Protein AF-A0A2V8C8T8-F1 (afdb_monomer)

Foldseek 3Di:
DDDDDDDDDDDDDDDDDPPPPPPPPPDPDPPDDPPDQAPDNPDDDDPPPPHPDDDDPCAQPFQCVDPPQVQKGFAAWAEWDDPDQAWIKTFGQFIFTPDDQDDWDADPPDPPRIPPDPVDPNDDRCLQGPLNDAFFPGQLVVSNVVNVVVVDDAVHSGDQAQRIFTGHNNNDGPDGLRVCSVLARAQRYWDFAPLDPQRWIWTQRQNQQWIWTAGPVRPDTPDIQAHGRDADQDQRGANRWHAKYAANQQKIWTQSDRYNQKIWIAHNVNGTDDIDGDADDPDPDDDDDDPHSDPSHVVRVVVRVVRNVVVVPPPDDDDDDDDDDDDDDDDD

Structure (mmCIF, N/CA/C/O backbone):
data_AF-A0A2V8C8T8-F1
#
_entry.id   AF-A0A2V8C8T8-F1
#
loop_
_atom_site.group_PDB
_atom_site.id
_atom_site.type_symbol
_atom_site.label_atom_id
_atom_site.label_alt_id
_atom_site.label_comp_id
_atom_site.label_asym_id
_atom_site.label_entity_id
_atom_site.label_seq_id
_atom_site.pdbx_PDB_ins_code
_atom_site.Cartn_x
_atom_site.Cartn_y
_atom_site.Cartn_z
_atom_site.occupancy
_atom_site.B_iso_or_equiv
_atom_site.auth_seq_id
_atom_site.auth_comp_id
_atom_site.auth_asym_id
_atom_site.auth_atom_id
_atom_s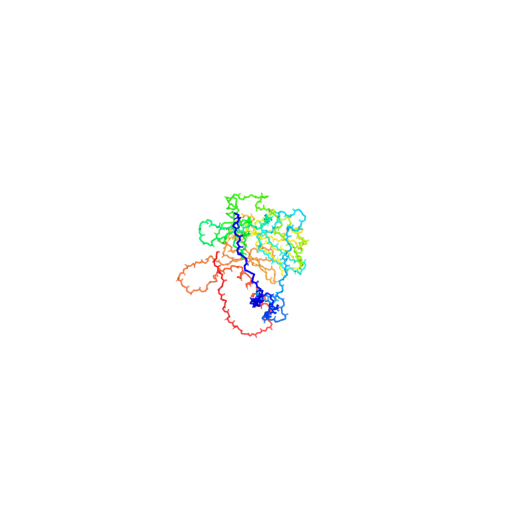ite.pdbx_PDB_model_num
ATOM 1 N N . MET A 1 1 ? -68.732 31.657 72.083 1.00 35.75 1 MET A N 1
ATOM 2 C CA . MET A 1 1 ? -68.950 30.445 71.262 1.00 35.75 1 MET A CA 1
ATOM 3 C C . MET A 1 1 ? -68.437 30.702 69.853 1.00 35.75 1 MET A C 1
ATOM 5 O O . MET A 1 1 ? -68.434 31.846 69.423 1.00 35.75 1 MET A O 1
ATOM 9 N N . ASN A 1 2 ? -67.891 29.653 69.241 1.00 33.72 2 ASN A N 1
ATOM 10 C CA . ASN A 1 2 ? -66.913 29.660 68.153 1.00 33.72 2 ASN A CA 1
ATOM 11 C C . ASN A 1 2 ? -67.336 30.334 66.839 1.00 33.72 2 ASN A C 1
ATOM 13 O O . ASN A 1 2 ? -68.502 30.353 66.463 1.00 33.72 2 ASN A O 1
ATOM 17 N N . ARG A 1 3 ? -66.301 30.836 66.156 1.00 38.34 3 ARG A N 1
ATOM 18 C CA . ARG A 1 3 ? -66.276 31.435 64.818 1.00 38.34 3 ARG A CA 1
ATOM 19 C C . ARG A 1 3 ? -66.442 30.400 63.696 1.00 38.34 3 ARG A C 1
ATOM 21 O O . ARG A 1 3 ? -66.062 29.248 63.876 1.00 38.34 3 ARG A O 1
ATOM 28 N N . ALA A 1 4 ? -66.747 30.963 62.519 1.00 33.69 4 ALA A N 1
ATOM 29 C CA . ALA A 1 4 ? -66.271 30.563 61.186 1.00 33.69 4 ALA A CA 1
ATOM 30 C C . ALA A 1 4 ? -66.951 29.335 60.558 1.00 33.69 4 ALA A C 1
ATOM 32 O O . ALA A 1 4 ? -67.290 28.385 61.242 1.00 33.69 4 ALA A O 1
ATOM 33 N N . SER A 1 5 ? -67.148 29.239 59.246 1.00 33.84 5 SER A N 1
ATOM 34 C CA . SER A 1 5 ? -66.997 30.162 58.117 1.00 33.84 5 SER A CA 1
ATOM 35 C C . SER A 1 5 ? -67.736 29.534 56.928 1.00 33.84 5 SER A C 1
ATOM 37 O O . SER A 1 5 ? -68.000 28.335 56.902 1.00 33.84 5 SER A O 1
ATOM 39 N N . VAL A 1 6 ? -68.061 30.382 55.960 1.00 32.69 6 VAL A N 1
ATOM 40 C CA . VAL A 1 6 ? -68.791 30.120 54.714 1.00 32.69 6 VAL A CA 1
ATOM 41 C C . VAL A 1 6 ? -68.131 29.044 53.836 1.00 32.69 6 VAL A C 1
ATOM 43 O O . VAL A 1 6 ? -66.925 29.087 53.605 1.00 32.69 6 VAL A O 1
ATOM 46 N N . VAL A 1 7 ? -68.952 28.154 53.265 1.00 31.28 7 VAL A N 1
ATOM 47 C CA . VAL A 1 7 ? -68.637 27.332 52.083 1.00 31.28 7 VAL A CA 1
ATOM 48 C C . VAL A 1 7 ? -69.771 27.527 51.074 1.00 31.28 7 VAL A C 1
ATOM 50 O O . VAL A 1 7 ? -70.916 27.188 51.364 1.00 31.28 7 VAL A O 1
ATOM 53 N N . ILE A 1 8 ? -69.470 28.089 49.901 1.00 33.50 8 ILE A N 1
ATOM 54 C CA . ILE A 1 8 ? -70.389 28.134 48.754 1.00 33.50 8 ILE A CA 1
ATOM 55 C C . ILE A 1 8 ? -69.956 27.034 47.784 1.00 33.50 8 ILE A C 1
ATOM 57 O O . ILE A 1 8 ? -68.819 27.020 47.316 1.00 33.50 8 ILE A O 1
ATOM 61 N N . ALA A 1 9 ? -70.868 26.101 47.520 1.00 30.47 9 ALA A N 1
ATOM 62 C CA . ALA A 1 9 ? -70.699 25.011 46.571 1.00 30.47 9 ALA A CA 1
ATOM 63 C C . ALA A 1 9 ? -70.827 25.523 45.126 1.00 30.47 9 ALA A C 1
ATOM 65 O O . ALA A 1 9 ? -71.799 26.198 44.791 1.00 30.47 9 ALA A O 1
ATOM 66 N N . ALA A 1 10 ? -69.871 25.168 44.266 1.00 32.19 10 ALA A N 1
ATOM 67 C CA . ALA A 1 10 ? -69.948 25.389 42.826 1.00 32.19 10 ALA A CA 1
ATOM 68 C C . ALA A 1 10 ? -70.219 24.054 42.116 1.00 32.19 10 ALA A C 1
ATOM 70 O O . ALA A 1 10 ? -69.438 23.109 42.223 1.00 32.19 10 ALA A O 1
ATOM 71 N N . ALA A 1 11 ? -71.351 23.991 41.414 1.00 33.75 11 ALA A N 1
ATOM 72 C CA . ALA A 1 11 ? -71.738 22.899 40.530 1.00 33.75 11 ALA A CA 1
ATOM 73 C C . ALA A 1 11 ? -70.982 22.989 39.193 1.00 33.75 11 ALA A C 1
ATOM 75 O O . ALA A 1 11 ? -70.710 24.078 38.689 1.00 33.75 11 ALA A O 1
ATOM 76 N N . GLY A 1 12 ? -70.634 21.828 38.638 1.00 30.61 12 GLY A N 1
ATOM 77 C CA . GLY A 1 12 ? -69.826 21.702 37.431 1.00 30.61 12 GLY A CA 1
ATOM 78 C C . GLY A 1 12 ? -70.544 22.084 36.136 1.00 30.61 12 GLY A C 1
ATOM 79 O O . GLY A 1 12 ? -71.738 21.851 35.965 1.00 30.61 12 GLY A O 1
ATOM 80 N N . ALA A 1 13 ? -69.756 22.589 35.189 1.00 32.19 13 ALA A N 1
ATOM 81 C CA . ALA A 1 13 ? -70.058 22.579 33.766 1.00 32.19 13 ALA A CA 1
ATOM 82 C C . ALA A 1 13 ? -68.768 22.236 33.006 1.00 32.19 13 ALA A C 1
ATOM 84 O O . ALA A 1 13 ? -67.741 22.901 33.144 1.00 32.19 13 ALA A O 1
ATOM 85 N N . SER A 1 14 ? -68.826 21.145 32.251 1.00 31.34 14 SER A N 1
ATOM 86 C CA . SER A 1 14 ? -67.749 20.597 31.433 1.00 31.34 14 SER A CA 1
ATOM 87 C C . SER A 1 14 ? -67.343 21.575 30.328 1.00 31.34 14 SER A C 1
ATOM 89 O O . SER A 1 14 ? -68.166 21.930 29.487 1.00 31.34 14 SER A O 1
ATOM 91 N N . VAL A 1 15 ? -66.067 21.966 30.286 1.00 35.12 15 VAL A N 1
ATOM 92 C CA . VAL A 1 15 ? -65.482 22.716 29.165 1.00 35.12 15 VAL A CA 1
ATOM 93 C C . VAL A 1 15 ? -64.599 21.776 28.348 1.00 35.12 15 VAL A C 1
ATOM 95 O O . VAL A 1 15 ? -63.587 21.265 28.824 1.00 35.12 15 VAL A O 1
ATOM 98 N N . LEU A 1 16 ? -65.009 21.555 27.099 1.00 32.56 16 LEU A N 1
ATOM 99 C CA . LEU A 1 16 ? -64.212 20.951 26.036 1.00 32.56 16 LEU A CA 1
ATOM 100 C C . LEU A 1 16 ? -63.055 21.896 25.681 1.00 32.56 16 LEU A C 1
ATOM 102 O O . LEU A 1 16 ? -63.277 22.940 25.072 1.00 32.56 16 LEU A O 1
ATOM 106 N N . ILE A 1 17 ? -61.820 21.519 26.017 1.00 38.00 17 ILE A N 1
ATOM 107 C CA . ILE A 1 17 ? -60.620 22.142 25.446 1.00 38.00 17 ILE A CA 1
ATOM 108 C C . ILE A 1 17 ? -60.126 21.229 24.328 1.00 38.00 17 ILE A C 1
ATOM 110 O O . ILE A 1 17 ? -59.596 20.143 24.567 1.00 38.00 17 ILE A O 1
ATOM 114 N N . ALA A 1 18 ? -60.334 21.673 23.089 1.00 32.81 18 ALA A N 1
ATOM 115 C CA . ALA A 1 18 ? -59.760 21.070 21.900 1.00 32.81 18 ALA A CA 1
ATOM 116 C C . ALA A 1 18 ? -58.228 21.156 21.981 1.00 32.81 18 ALA A C 1
ATOM 118 O O . ALA A 1 18 ? -57.636 22.217 21.794 1.00 32.81 18 ALA A O 1
ATOM 119 N N . GLY A 1 19 ? -57.578 20.032 22.279 1.00 31.88 19 GLY A N 1
ATOM 120 C CA . GLY A 1 19 ? -56.135 19.909 22.148 1.00 31.88 19 GLY A CA 1
ATOM 121 C C . GLY A 1 19 ? -55.755 19.966 20.673 1.00 31.88 19 GLY A C 1
ATOM 122 O O . GLY A 1 19 ? -55.993 19.014 19.930 1.00 31.88 19 GLY A O 1
ATOM 123 N N . SER A 1 20 ? -55.139 21.066 20.248 1.00 33.97 20 SER A N 1
ATOM 124 C CA . SER A 1 20 ? -54.396 21.141 18.995 1.00 33.97 20 SER A CA 1
ATOM 125 C C . SER A 1 20 ? -53.211 20.177 19.074 1.00 33.97 20 SER A C 1
ATOM 127 O O . SER A 1 20 ? -52.124 20.525 19.535 1.00 33.97 20 SER A O 1
ATOM 129 N N . ARG A 1 21 ? -53.430 18.929 18.652 1.00 33.38 21 ARG A N 1
ATOM 130 C CA . ARG A 1 21 ? -52.350 17.998 18.336 1.00 33.38 21 ARG A CA 1
ATOM 131 C C . ARG A 1 21 ? -51.665 18.531 17.086 1.00 33.38 21 ARG A C 1
ATOM 133 O O . ARG A 1 21 ? -52.173 18.345 15.985 1.00 33.38 21 ARG A O 1
ATOM 140 N N . TRP A 1 22 ? -50.522 19.191 17.246 1.00 31.66 22 TRP A N 1
ATOM 141 C CA . TRP A 1 22 ? -49.556 19.243 16.157 1.00 31.66 22 TRP A CA 1
ATOM 142 C C . TRP A 1 22 ? -49.177 17.796 15.834 1.00 31.66 22 TRP A C 1
ATOM 144 O O . TRP A 1 22 ? -48.669 17.104 16.720 1.00 31.66 22 TRP A O 1
ATOM 154 N N . PRO A 1 23 ? -49.442 17.298 14.616 1.00 37.12 23 PRO A N 1
ATOM 155 C CA . PRO A 1 23 ? -48.879 16.033 14.210 1.00 37.12 23 PRO A CA 1
ATOM 156 C C . PRO A 1 23 ? -47.366 16.227 14.176 1.00 37.12 23 PRO A C 1
ATOM 158 O O . PRO A 1 23 ? -46.835 17.009 13.384 1.00 37.12 23 PRO A O 1
ATOM 161 N N . SER A 1 24 ? -46.672 15.515 15.056 1.00 40.09 24 SER A N 1
ATOM 162 C CA . SER A 1 24 ? -45.290 15.129 14.838 1.00 40.09 24 SER A CA 1
ATOM 163 C C . SER A 1 24 ? -45.202 14.578 13.417 1.00 40.09 24 SER A C 1
ATOM 165 O O . SER A 1 24 ? -45.811 13.560 13.089 1.00 40.09 24 SER A O 1
ATOM 167 N N . ALA A 1 25 ? -44.481 15.282 12.546 1.00 39.59 25 ALA A N 1
ATOM 168 C CA . ALA A 1 25 ? -44.192 14.839 11.191 1.00 39.59 25 ALA A CA 1
ATOM 169 C C . ALA A 1 25 ? -43.166 13.694 11.238 1.00 39.59 25 ALA A C 1
ATOM 171 O O . ALA A 1 25 ? -42.047 13.817 10.755 1.00 39.59 25 ALA A O 1
ATOM 172 N N . GLN A 1 26 ? -43.555 12.578 11.847 1.00 45.12 26 GLN A N 1
ATOM 173 C CA . GLN A 1 26 ? -42.825 11.322 11.854 1.00 45.12 26 GLN A CA 1
ATOM 174 C C . GLN A 1 26 ? -43.724 10.230 11.283 1.00 45.12 26 GLN A C 1
ATOM 176 O O . GLN A 1 26 ? -44.086 9.276 11.952 1.00 45.12 26 GLN A O 1
ATOM 181 N N . GLN A 1 27 ? -44.113 10.434 10.026 1.00 41.62 27 GLN A N 1
ATOM 182 C CA . GLN A 1 27 ? -44.465 9.389 9.065 1.00 41.62 27 GLN A CA 1
ATOM 183 C C . GLN A 1 27 ? -44.652 10.054 7.695 1.00 41.62 27 GLN A C 1
ATOM 185 O O . GLN A 1 27 ? -45.749 10.163 7.159 1.00 41.62 27 GLN A O 1
ATOM 190 N N . ARG A 1 28 ? -43.557 10.548 7.106 1.00 34.56 28 ARG A N 1
ATOM 191 C CA . ARG A 1 28 ? -43.479 10.532 5.643 1.00 34.56 28 ARG A CA 1
ATOM 192 C C . ARG A 1 28 ? -42.903 9.174 5.300 1.00 34.56 28 ARG A C 1
ATOM 194 O O . ARG A 1 28 ? -41.792 8.863 5.724 1.00 34.56 28 ARG A O 1
ATO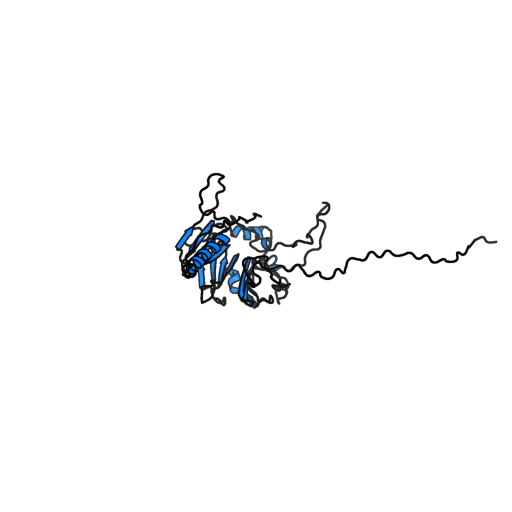M 201 N N . GLY A 1 29 ? -43.703 8.357 4.617 1.00 34.19 29 GLY A N 1
ATOM 202 C CA . GLY A 1 29 ? -43.230 7.115 4.025 1.00 34.19 29 GLY A CA 1
ATOM 203 C C . GLY A 1 29 ? -41.939 7.375 3.259 1.00 34.19 29 GLY A C 1
ATOM 204 O O . GLY A 1 29 ? -41.736 8.479 2.749 1.00 34.19 29 GLY A O 1
ATOM 205 N N . ALA A 1 30 ? -41.064 6.373 3.239 1.00 41.28 30 ALA A N 1
ATOM 206 C CA . ALA A 1 30 ? -39.858 6.378 2.434 1.00 41.28 30 ALA A CA 1
ATOM 207 C C . ALA A 1 30 ? -40.229 6.758 0.994 1.00 41.28 30 ALA A C 1
ATOM 209 O O . ALA A 1 30 ? -40.715 5.933 0.223 1.00 41.28 30 ALA A O 1
ATOM 210 N N . ALA A 1 31 ? -40.056 8.033 0.647 1.00 38.59 31 ALA A N 1
ATOM 211 C CA . ALA A 1 31 ? -40.028 8.441 -0.736 1.00 38.59 31 ALA A CA 1
ATOM 212 C C . ALA A 1 31 ? -38.809 7.729 -1.312 1.00 38.59 31 ALA A C 1
ATOM 214 O O . ALA A 1 31 ? -37.697 7.912 -0.807 1.00 38.59 31 ALA A O 1
ATOM 215 N N . ALA A 1 32 ? -39.050 6.852 -2.286 1.00 42.34 32 ALA A N 1
ATOM 216 C CA . ALA A 1 32 ? -37.997 6.165 -3.008 1.00 42.34 32 ALA A CA 1
ATOM 217 C C . ALA A 1 32 ? -36.926 7.192 -3.388 1.00 42.34 32 ALA A C 1
ATOM 219 O O . ALA A 1 32 ? -37.239 8.255 -3.935 1.00 42.34 32 ALA A O 1
ATOM 220 N N . ALA A 1 33 ? -35.676 6.900 -3.025 1.00 41.81 33 ALA A N 1
ATOM 221 C CA . ALA A 1 33 ? -34.550 7.723 -3.425 1.00 41.81 33 ALA A CA 1
ATOM 222 C C . ALA A 1 33 ? -34.612 7.928 -4.950 1.00 41.81 33 ALA A C 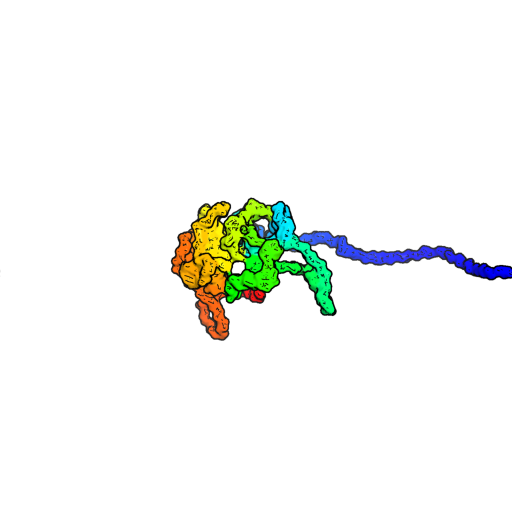1
ATOM 224 O O . ALA A 1 33 ? -34.956 6.980 -5.663 1.00 41.81 33 ALA A O 1
ATOM 225 N N . PRO A 1 34 ? -34.317 9.135 -5.467 1.00 41.94 34 PRO A N 1
ATOM 226 C CA . PRO A 1 34 ? -34.306 9.352 -6.904 1.00 41.94 34 PRO A CA 1
ATOM 227 C C . PRO A 1 34 ? -33.356 8.338 -7.539 1.00 41.94 34 PRO A C 1
ATOM 229 O O . PRO A 1 34 ? -32.197 8.224 -7.133 1.00 41.94 34 PRO A O 1
ATOM 232 N N . THR A 1 35 ? -33.876 7.576 -8.497 1.00 46.22 35 THR A N 1
ATOM 233 C CA . THR A 1 35 ? -33.138 6.559 -9.239 1.00 46.22 35 THR A CA 1
ATOM 234 C C . THR A 1 35 ? -31.956 7.245 -9.920 1.00 46.22 35 THR A C 1
ATOM 236 O O . THR A 1 35 ? -32.134 8.017 -10.861 1.00 46.22 35 THR A O 1
ATOM 239 N N . ARG A 1 36 ? -30.742 7.034 -9.404 1.00 49.88 36 ARG A N 1
ATOM 240 C CA . ARG A 1 36 ? -29.522 7.529 -10.046 1.00 49.88 36 ARG A CA 1
ATOM 241 C C . ARG A 1 36 ? -29.255 6.618 -11.233 1.00 49.88 36 ARG A C 1
ATOM 243 O O . ARG A 1 36 ? -28.991 5.435 -11.054 1.00 49.88 36 ARG A O 1
ATOM 250 N N . VAL A 1 37 ? -29.406 7.146 -12.440 1.00 46.22 37 VAL A N 1
ATOM 251 C CA . VAL A 1 37 ? -29.153 6.398 -13.672 1.00 46.22 37 VAL A CA 1
ATOM 252 C C . VAL A 1 37 ? -27.666 6.531 -13.983 1.00 46.22 37 VAL A C 1
ATOM 254 O O . VAL A 1 37 ? -27.169 7.648 -14.118 1.00 46.22 37 VAL A O 1
ATOM 257 N N . ALA A 1 38 ? -26.954 5.407 -14.054 1.00 49.25 38 ALA A N 1
ATOM 258 C CA . ALA A 1 38 ? -25.578 5.383 -14.541 1.00 49.25 38 ALA A CA 1
ATOM 259 C C . ALA A 1 38 ? -25.525 5.950 -15.970 1.00 49.25 38 ALA A C 1
ATOM 261 O O . ALA A 1 38 ? -26.442 5.713 -16.759 1.00 49.25 38 ALA A O 1
ATOM 262 N N . ALA A 1 39 ? -24.446 6.655 -16.328 1.00 50.88 39 ALA A N 1
ATOM 263 C CA . ALA A 1 39 ? -24.260 7.186 -17.685 1.00 50.88 39 ALA A CA 1
ATOM 264 C C . ALA A 1 39 ? -24.331 6.091 -18.776 1.00 50.88 39 ALA A C 1
ATOM 266 O O . ALA A 1 39 ? -24.623 6.387 -19.933 1.00 50.88 39 ALA A O 1
ATOM 267 N N . VAL A 1 40 ? -24.126 4.826 -18.389 1.00 49.41 40 VAL A N 1
ATOM 268 C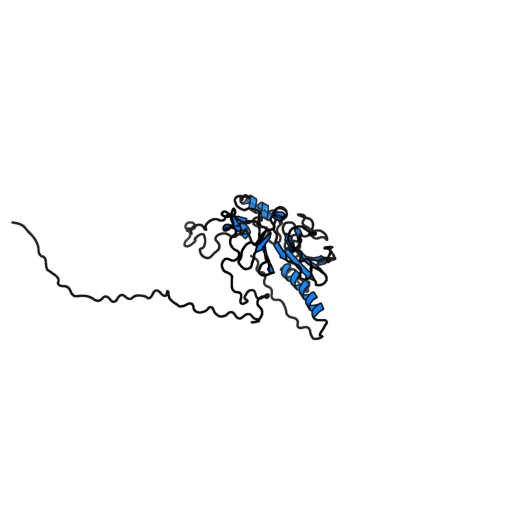 CA . VAL A 1 40 ? -24.369 3.631 -19.201 1.00 49.41 40 VAL A CA 1
ATOM 269 C C . VAL A 1 40 ? -25.158 2.618 -18.349 1.00 49.41 40 VAL A C 1
ATOM 271 O O . VAL A 1 40 ? -24.577 1.986 -17.470 1.00 49.41 40 VAL A O 1
ATOM 274 N N . PRO A 1 41 ? -26.478 2.444 -18.567 1.00 47.75 41 PRO A N 1
ATOM 275 C CA . PRO A 1 41 ? -27.357 1.639 -17.702 1.00 47.75 41 PRO A CA 1
ATOM 276 C C . PRO A 1 41 ? -27.004 0.148 -17.566 1.00 47.75 41 PRO A C 1
ATOM 278 O O . PRO A 1 41 ? -27.536 -0.523 -16.685 1.00 47.75 41 PRO A O 1
ATOM 281 N N . SER A 1 42 ? -26.146 -0.383 -18.438 1.00 51.50 42 SER A N 1
ATOM 282 C CA . SER A 1 42 ? -25.749 -1.795 -18.467 1.00 51.50 42 SER A CA 1
ATOM 283 C C . SER A 1 42 ? -24.365 -2.077 -17.875 1.00 51.50 42 SER A C 1
ATOM 285 O O . SER A 1 42 ? -24.015 -3.246 -17.730 1.00 51.50 42 SER A O 1
ATOM 287 N N . GLU A 1 43 ? -23.576 -1.055 -17.528 1.00 44.06 43 GLU A N 1
ATOM 288 C CA . GLU A 1 43 ? -22.259 -1.252 -16.912 1.00 44.06 43 GLU A CA 1
ATOM 289 C C . GLU A 1 43 ? -22.332 -1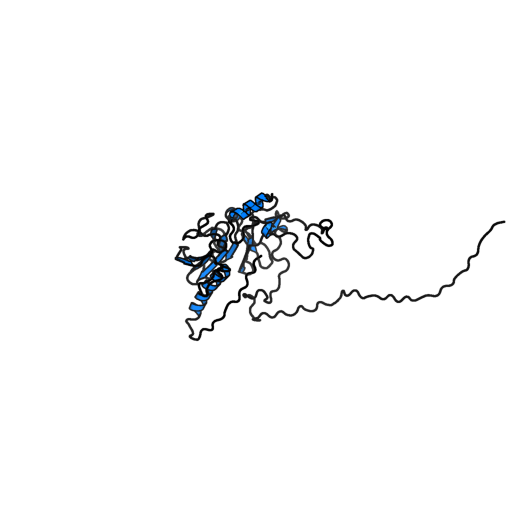.039 -15.396 1.00 44.06 43 GLU A C 1
ATOM 291 O O . GLU A 1 43 ? -22.571 0.062 -14.902 1.00 44.06 43 GLU A O 1
ATOM 296 N N . LYS A 1 44 ? -22.110 -2.119 -14.637 1.00 43.88 44 LYS A N 1
ATOM 297 C CA . LYS A 1 44 ? -21.712 -2.031 -13.228 1.00 43.88 44 LYS A CA 1
ATOM 298 C C . LYS A 1 44 ? -20.191 -1.913 -13.196 1.00 43.88 44 LYS A C 1
ATOM 300 O O . LYS A 1 44 ? -19.512 -2.852 -13.600 1.00 43.88 44 LYS A O 1
ATOM 305 N N . GLY A 1 45 ? -19.663 -0.801 -12.691 1.00 47.41 45 GLY A N 1
ATOM 306 C CA . GLY A 1 45 ? -18.222 -0.533 -12.715 1.00 47.41 45 GLY A CA 1
ATOM 307 C C . GLY A 1 45 ? -17.826 0.433 -13.833 1.00 47.41 45 GLY A C 1
ATOM 308 O O . GLY A 1 45 ? -18.283 0.309 -14.961 1.00 47.41 45 GLY A O 1
ATOM 309 N N . GLY A 1 46 ? -16.974 1.407 -13.506 1.00 50.59 46 GLY A N 1
ATOM 310 C CA . GLY A 1 46 ? -16.464 2.447 -14.406 1.00 50.59 46 GLY A CA 1
ATOM 311 C C . GLY A 1 46 ? -15.710 3.533 -13.623 1.00 50.59 46 GLY A C 1
ATOM 312 O O . GLY A 1 46 ? -15.618 3.468 -12.402 1.00 50.59 46 GLY A O 1
ATOM 313 N N . GLN A 1 47 ? -15.175 4.557 -14.300 1.00 44.38 47 GLN A N 1
ATOM 314 C CA . GLN A 1 47 ? -14.589 5.749 -13.642 1.00 44.38 47 GLN A CA 1
ATOM 315 C C . GLN A 1 47 ? -15.663 6.710 -13.086 1.00 44.38 47 GLN A C 1
ATOM 317 O O . GLN A 1 47 ? -15.334 7.771 -12.559 1.00 44.38 47 GLN A O 1
ATOM 322 N N . ASP A 1 48 ? -16.946 6.365 -13.230 1.00 53.84 48 ASP A N 1
ATOM 323 C CA . ASP A 1 48 ? -18.052 7.118 -12.653 1.00 53.84 48 ASP A CA 1
ATOM 324 C C . ASP A 1 48 ? -18.127 6.844 -11.147 1.00 53.84 48 ASP A C 1
ATOM 326 O O . ASP A 1 48 ? -18.755 5.886 -10.694 1.00 53.84 48 ASP A O 1
ATOM 330 N N . ILE A 1 49 ? -17.458 7.701 -10.373 1.00 53.44 49 ILE A N 1
ATOM 331 C CA . ILE A 1 49 ? -17.446 7.691 -8.900 1.00 53.44 49 ILE A CA 1
ATOM 332 C C . ILE A 1 49 ? -18.875 7.846 -8.327 1.00 53.44 49 ILE A C 1
ATOM 334 O O . ILE A 1 49 ? -19.109 7.520 -7.165 1.00 53.44 49 ILE A O 1
ATOM 338 N N . TYR A 1 50 ? -19.846 8.298 -9.135 1.00 46.75 50 TYR A N 1
ATOM 339 C CA . TYR A 1 50 ? -21.249 8.495 -8.758 1.00 46.75 50 TYR A CA 1
ATOM 340 C C . TYR A 1 50 ? -22.225 7.536 -9.456 1.00 46.75 50 TYR A C 1
ATOM 342 O O . TYR A 1 50 ? -23.439 7.759 -9.385 1.00 46.75 50 TYR A O 1
ATOM 350 N N . GLY A 1 51 ? -21.717 6.483 -10.107 1.00 58.06 51 GLY A N 1
ATOM 351 C CA . GLY A 1 51 ? -22.540 5.457 -10.743 1.00 58.06 51 GLY A CA 1
ATOM 352 C C . GLY A 1 51 ? -23.507 4.784 -9.759 1.00 58.06 51 GLY A C 1
ATOM 353 O O . GLY A 1 51 ? -23.388 4.917 -8.539 1.00 58.06 51 GLY A O 1
ATOM 354 N N . ALA A 1 52 ? -24.493 4.055 -10.286 1.00 56.50 52 ALA A N 1
ATOM 355 C CA . ALA A 1 52 ? -25.471 3.332 -9.475 1.00 56.50 52 ALA A CA 1
ATOM 356 C C . ALA A 1 52 ? -24.814 2.126 -8.776 1.00 56.50 52 ALA A C 1
ATOM 358 O O . ALA A 1 52 ? -24.869 1.001 -9.269 1.00 56.50 52 ALA A O 1
ATOM 359 N N . TYR A 1 53 ? -24.163 2.371 -7.642 1.00 61.94 53 TYR A N 1
ATOM 360 C CA . TYR A 1 53 ? -23.655 1.329 -6.758 1.00 61.94 53 TYR A CA 1
ATOM 361 C C . TYR A 1 53 ? -24.505 1.266 -5.495 1.00 61.94 53 TYR A C 1
ATOM 363 O O . TYR A 1 53 ? -24.809 2.292 -4.883 1.00 61.94 53 TYR A O 1
ATOM 371 N N . ASP A 1 54 ? -24.838 0.048 -5.081 1.00 69.94 54 ASP A N 1
ATOM 372 C CA . ASP A 1 54 ? -25.415 -0.201 -3.769 1.00 69.94 54 ASP A CA 1
ATOM 373 C C . ASP A 1 54 ? -24.277 -0.262 -2.749 1.00 69.94 54 ASP A C 1
ATOM 375 O O . ASP A 1 54 ? -23.412 -1.139 -2.808 1.00 69.94 54 ASP A O 1
ATOM 379 N N . SER A 1 55 ? -24.248 0.686 -1.812 1.00 74.31 55 SER A N 1
ATOM 380 C CA . SER A 1 55 ? -23.302 0.630 -0.701 1.00 74.31 55 SER A CA 1
ATOM 381 C C . SER A 1 55 ? -23.635 -0.563 0.194 1.00 74.31 55 SER A C 1
ATOM 383 O O . SER A 1 55 ? -24.741 -0.636 0.736 1.00 74.31 55 SER A O 1
ATOM 385 N N . VAL A 1 56 ? -22.672 -1.457 0.411 1.00 78.19 56 VAL A N 1
ATOM 386 C CA . VAL A 1 56 ? -22.809 -2.528 1.403 1.00 78.19 56 VAL A CA 1
ATOM 387 C C . VAL A 1 56 ? -22.543 -1.930 2.782 1.00 78.19 56 VAL A C 1
ATOM 389 O O . VAL A 1 56 ? -21.405 -1.634 3.143 1.00 78.19 56 VAL A O 1
ATOM 392 N N . ALA A 1 57 ? -23.609 -1.687 3.543 1.00 83.62 57 ALA A N 1
ATOM 393 C CA . ALA A 1 57 ? -23.492 -1.139 4.889 1.00 83.62 57 ALA A CA 1
ATOM 394 C C . ALA A 1 57 ? -22.651 -2.068 5.782 1.00 83.62 57 ALA A C 1
ATOM 396 O O . ALA A 1 57 ? -22.871 -3.277 5.810 1.00 83.62 57 ALA A O 1
ATOM 397 N N . GLY A 1 58 ? -21.703 -1.494 6.528 1.00 85.50 58 GLY A N 1
ATOM 398 C CA . GLY A 1 58 ? -20.821 -2.259 7.414 1.00 85.50 58 GLY A CA 1
ATOM 399 C C . GLY A 1 58 ? -19.718 -3.044 6.698 1.00 85.50 58 GLY A C 1
ATOM 400 O O . GLY A 1 58 ? -19.149 -3.948 7.303 1.00 85.50 58 GLY A O 1
ATOM 401 N N . TRP A 1 59 ? -19.428 -2.724 5.432 1.00 90.69 59 TRP A N 1
ATOM 402 C CA . TRP A 1 59 ? -18.263 -3.239 4.716 1.00 90.69 59 TRP A CA 1
ATOM 403 C C . TRP A 1 59 ? -17.082 -2.249 4.796 1.00 90.69 59 TRP A C 1
ATOM 405 O O . TRP A 1 59 ? -17.288 -1.056 4.551 1.00 90.69 59 TRP A O 1
ATOM 415 N N . PRO A 1 60 ? -15.848 -2.717 5.066 1.00 93.38 60 PRO A N 1
ATOM 416 C CA . PRO A 1 60 ? -15.522 -4.048 5.584 1.00 93.38 60 PRO A CA 1
ATOM 417 C C . PRO A 1 60 ? -15.991 -4.204 7.041 1.00 93.38 60 PRO A C 1
ATOM 419 O O . PRO A 1 60 ? -16.211 -3.212 7.739 1.00 93.38 60 PRO A O 1
ATOM 422 N N . LYS A 1 61 ? -16.126 -5.449 7.516 1.00 93.19 61 LYS A N 1
ATOM 423 C CA . LYS A 1 61 ? -16.410 -5.699 8.936 1.00 93.19 61 LYS A CA 1
ATOM 424 C C . LYS A 1 61 ? -15.239 -5.200 9.779 1.00 93.19 61 LYS A C 1
ATOM 426 O O . LYS A 1 61 ? -14.084 -5.358 9.390 1.00 93.19 61 LYS A O 1
ATOM 431 N N . ASP A 1 62 ? -15.551 -4.611 10.930 1.00 90.00 62 ASP A N 1
ATOM 432 C CA . ASP A 1 62 ? -14.544 -4.034 11.823 1.00 90.00 62 ASP A CA 1
ATOM 433 C C . ASP A 1 62 ? -13.543 -5.100 12.298 1.00 90.00 62 ASP A C 1
ATOM 435 O O . ASP A 1 62 ? -13.942 -6.208 12.673 1.00 90.00 62 ASP A O 1
ATOM 439 N N . LEU A 1 63 ? -12.253 -4.749 12.330 1.00 91.12 63 LEU A N 1
ATOM 440 C CA . LEU A 1 63 ? -11.210 -5.588 12.929 1.00 91.12 63 LEU A CA 1
ATOM 441 C C . LEU A 1 63 ? -11.531 -5.906 14.388 1.00 91.12 63 LEU A C 1
ATOM 443 O O . LEU A 1 63 ? -11.263 -7.021 14.828 1.00 91.12 63 LEU A O 1
ATOM 447 N N . ALA A 1 64 ? -12.193 -4.984 15.093 1.00 92.62 64 ALA A N 1
ATOM 448 C CA . ALA A 1 64 ? -12.612 -5.167 16.477 1.00 92.62 64 ALA A CA 1
ATOM 449 C C . ALA A 1 64 ? -13.548 -6.365 16.702 1.00 92.62 64 ALA A C 1
ATOM 451 O O . ALA A 1 64 ? -13.682 -6.843 17.827 1.00 92.62 64 ALA A O 1
ATOM 452 N N . ALA A 1 65 ? -14.216 -6.857 15.654 1.00 89.62 65 ALA A N 1
ATOM 453 C CA . ALA A 1 65 ? -15.067 -8.040 15.743 1.00 89.62 65 ALA A CA 1
ATOM 454 C C . ALA A 1 65 ? -14.271 -9.361 15.756 1.00 89.62 65 ALA A C 1
ATOM 456 O O . ALA A 1 65 ? -14.872 -10.430 15.882 1.00 89.62 65 ALA A O 1
ATOM 457 N N . ARG A 1 66 ? -12.942 -9.315 15.589 1.00 86.06 66 ARG A N 1
ATOM 458 C CA . ARG A 1 66 ? -12.076 -10.498 15.555 1.00 86.06 66 ARG A CA 1
ATOM 459 C C . ARG A 1 66 ? -11.527 -10.831 16.948 1.00 86.06 66 ARG A C 1
ATOM 461 O O . ARG A 1 66 ? -11.174 -9.915 17.691 1.00 86.06 66 ARG A O 1
ATOM 468 N N . PRO A 1 67 ? -11.366 -12.128 17.270 1.00 89.25 67 PRO A N 1
ATOM 469 C CA . PRO A 1 67 ? -10.703 -12.545 18.501 1.00 89.25 67 PRO A CA 1
ATOM 470 C C . PRO A 1 67 ? -9.294 -11.953 18.615 1.00 89.25 67 PRO A C 1
ATOM 472 O O . PRO A 1 67 ? -8.499 -12.076 17.683 1.00 89.25 67 PRO A O 1
ATOM 475 N N . GLY A 1 68 ? -8.985 -11.325 19.750 1.00 88.19 68 GLY A N 1
ATOM 476 C CA . GLY A 1 68 ? -7.677 -10.715 20.018 1.00 88.19 68 GLY A CA 1
ATOM 477 C C . GLY A 1 68 ? -7.478 -9.320 19.413 1.00 88.19 68 GLY A C 1
ATOM 478 O O . GLY A 1 68 ? -6.394 -8.752 19.542 1.00 88.19 68 GLY A O 1
ATOM 479 N N . HIS A 1 69 ? -8.502 -8.759 18.766 1.00 91.38 69 HIS A N 1
ATOM 480 C CA . HIS A 1 69 ? -8.486 -7.418 18.173 1.00 91.38 69 HIS A CA 1
ATOM 481 C C . HIS A 1 69 ? -9.525 -6.483 18.792 1.00 91.38 69 HIS A C 1
ATOM 483 O O . HIS A 1 69 ? -9.713 -5.377 18.307 1.00 91.38 69 HIS A O 1
ATOM 489 N N . GLU A 1 70 ? -10.189 -6.870 19.878 1.00 94.50 70 GLU A N 1
ATOM 490 C CA . GLU A 1 70 ? -11.323 -6.138 20.451 1.00 94.50 70 GLU A CA 1
ATOM 491 C C . GLU A 1 70 ? -10.959 -4.683 20.814 1.00 94.50 70 GLU A C 1
ATOM 493 O O . GLU A 1 70 ? -11.785 -3.771 20.710 1.00 94.50 70 GLU A O 1
ATOM 498 N N . GLY A 1 71 ? -9.697 -4.462 21.203 1.00 95.31 71 GLY A N 1
ATOM 499 C CA . GLY A 1 71 ? -9.116 -3.154 21.518 1.00 95.31 71 GLY A CA 1
ATOM 500 C C . GLY A 1 71 ? -8.562 -2.373 20.322 1.00 95.31 71 GLY A C 1
ATOM 501 O O . GLY A 1 71 ? -8.019 -1.289 20.526 1.00 95.31 71 GLY A O 1
ATOM 502 N N . TRP A 1 72 ? -8.698 -2.879 19.095 1.00 95.94 72 TRP A N 1
ATOM 503 C CA . TRP A 1 72 ? -8.083 -2.334 17.885 1.00 95.94 72 TRP A CA 1
ATOM 504 C C . TRP A 1 72 ? -9.084 -2.220 16.731 1.00 95.94 72 TRP A C 1
ATOM 506 O O . TRP A 1 72 ? -10.041 -2.976 16.616 1.00 95.94 72 TRP A O 1
ATOM 516 N N . THR A 1 73 ? -8.879 -1.230 15.873 1.00 95.06 73 THR A N 1
ATOM 517 C CA . THR A 1 73 ? -9.660 -0.991 14.656 1.00 95.06 73 THR A CA 1
ATOM 518 C C . THR A 1 73 ? -8.730 -0.510 13.542 1.00 95.06 73 THR A C 1
ATOM 520 O O . THR A 1 73 ? -7.527 -0.340 13.750 1.00 95.06 73 THR A O 1
ATOM 523 N N . PHE A 1 74 ? -9.278 -0.281 12.353 1.00 95.06 74 PHE A N 1
ATOM 524 C CA . PHE A 1 74 ? -8.513 0.132 11.184 1.00 95.06 74 PHE A CA 1
ATOM 525 C C . PHE A 1 74 ? -7.712 1.417 11.419 1.00 95.06 74 PHE A C 1
ATOM 527 O O . PHE A 1 74 ? -8.195 2.394 12.009 1.00 95.06 74 PHE A O 1
ATOM 534 N N . GLY A 1 75 ? -6.487 1.416 10.902 1.00 95.56 75 GLY A N 1
ATOM 535 C CA . GLY A 1 75 ? -5.716 2.625 10.689 1.00 95.56 75 GLY A CA 1
ATOM 536 C C . GLY A 1 75 ? -6.148 3.366 9.431 1.00 95.56 75 GLY A C 1
ATOM 537 O O . GLY A 1 75 ? -7.238 3.188 8.885 1.00 95.56 75 GLY A O 1
ATOM 538 N N . ALA A 1 76 ? -5.279 4.248 8.956 1.00 94.88 76 ALA A N 1
ATOM 539 C CA . ALA A 1 76 ? -5.517 4.968 7.716 1.00 94.88 76 ALA A CA 1
ATOM 540 C C . ALA A 1 76 ? -5.460 4.021 6.513 1.00 94.88 76 ALA A C 1
ATOM 542 O O . ALA A 1 76 ? -4.387 3.512 6.182 1.00 94.88 76 ALA A O 1
ATOM 543 N N . GLY A 1 77 ? -6.591 3.855 5.828 1.00 94.62 77 GLY A N 1
ATOM 544 C CA . GLY A 1 77 ? -6.647 3.188 4.529 1.00 94.62 77 GLY A CA 1
ATOM 545 C C . GLY A 1 77 ? -5.781 3.909 3.491 1.00 94.62 77 GLY A C 1
ATOM 546 O O . GLY A 1 77 ? -5.629 5.131 3.537 1.00 94.62 77 GLY A O 1
ATOM 547 N N . GLN A 1 78 ? -5.176 3.150 2.582 1.00 94.50 78 GLN A N 1
ATOM 548 C CA . GLN A 1 78 ? -4.270 3.669 1.549 1.00 94.50 78 GLN A CA 1
ATOM 549 C C . GLN A 1 78 ? -4.745 3.310 0.143 1.00 94.50 78 GLN A C 1
ATOM 551 O O . GLN A 1 78 ? -4.786 4.164 -0.738 1.00 94.50 78 GLN A O 1
ATOM 556 N N . SER A 1 79 ? -5.143 2.056 -0.070 1.00 96.31 79 SER A N 1
ATOM 557 C CA . SER A 1 79 ? -5.511 1.561 -1.394 1.00 96.31 79 SER A CA 1
ATOM 558 C C . SER A 1 79 ? -6.480 0.394 -1.299 1.00 96.31 79 SER A C 1
ATOM 560 O O . SER A 1 79 ? -6.476 -0.336 -0.310 1.00 96.31 79 SER A O 1
ATOM 562 N N . VAL A 1 80 ? -7.291 0.221 -2.340 1.00 96.50 80 VAL A N 1
ATOM 563 C CA . VAL A 1 80 ? -8.187 -0.923 -2.506 1.00 96.50 80 VAL A CA 1
ATOM 564 C C . VAL A 1 80 ? -8.046 -1.439 -3.934 1.00 96.50 80 VAL A C 1
ATOM 566 O O . VAL A 1 80 ? -8.141 -0.657 -4.881 1.00 96.50 80 VAL A O 1
ATOM 569 N N . PHE A 1 81 ? -7.862 -2.748 -4.093 1.00 96.81 81 PHE A N 1
ATOM 570 C CA . PHE A 1 81 ? -7.842 -3.423 -5.388 1.00 96.81 81 PHE A CA 1
ATOM 571 C C . PHE A 1 81 ? -8.697 -4.688 -5.335 1.00 96.81 81 PHE A C 1
ATOM 573 O O . PHE A 1 81 ? -8.385 -5.642 -4.626 1.00 96.81 81 PHE A O 1
ATOM 580 N N . ALA A 1 82 ? -9.788 -4.699 -6.097 1.00 95.19 82 ALA A N 1
ATOM 581 C CA . ALA A 1 82 ? -10.666 -5.855 -6.208 1.00 95.19 82 ALA A CA 1
ATOM 582 C C . ALA A 1 82 ? -10.221 -6.738 -7.381 1.00 95.19 82 ALA A C 1
ATOM 584 O O . ALA A 1 82 ? -10.491 -6.410 -8.534 1.00 95.19 82 ALA A O 1
ATOM 585 N N . GLU A 1 83 ? -9.560 -7.862 -7.094 1.00 94.94 83 GLU A N 1
ATOM 586 C CA . GLU A 1 83 ? -9.272 -8.874 -8.120 1.00 94.94 83 GLU A CA 1
ATOM 587 C C . GLU A 1 83 ? -10.547 -9.651 -8.479 1.00 94.94 83 GLU A C 1
ATOM 589 O O . GLU A 1 83 ? -10.810 -9.963 -9.639 1.00 94.94 83 GLU A O 1
ATOM 594 N N . SER A 1 84 ? -11.354 -9.968 -7.467 1.00 94.75 84 SER A N 1
ATOM 595 C CA . SER A 1 84 ? -12.653 -10.620 -7.617 1.00 94.75 84 SER A CA 1
ATOM 596 C C . SER A 1 84 ? -13.570 -10.230 -6.452 1.00 94.75 84 SER A C 1
ATOM 598 O O . SER A 1 84 ? -13.083 -9.688 -5.456 1.00 94.75 84 SER A O 1
ATOM 600 N N . PRO A 1 85 ? -14.879 -10.541 -6.506 1.00 91.56 85 PRO A N 1
ATOM 601 C CA . PRO A 1 85 ? -15.782 -10.276 -5.387 1.00 91.56 85 PRO A CA 1
ATOM 602 C C . PRO A 1 85 ? -15.314 -10.885 -4.060 1.00 91.56 85 PRO A C 1
ATOM 604 O O . PRO A 1 85 ? -15.553 -10.299 -3.018 1.00 91.56 85 PRO A O 1
ATOM 607 N N . ASN A 1 86 ? -14.615 -12.024 -4.080 1.00 95.44 86 ASN A N 1
ATOM 608 C CA . ASN A 1 86 ? -14.156 -12.708 -2.865 1.00 95.44 86 ASN A CA 1
ATOM 609 C C . ASN A 1 86 ? -12.661 -12.507 -2.589 1.00 95.44 86 ASN A C 1
ATOM 611 O O . ASN A 1 86 ? -12.071 -13.247 -1.806 1.00 95.44 86 ASN A O 1
ATOM 615 N N . ARG A 1 87 ? -12.039 -11.541 -3.274 1.00 97.44 87 ARG A N 1
ATOM 616 C CA . ARG A 1 87 ? -10.619 -11.244 -3.135 1.00 97.44 87 ARG A CA 1
ATOM 617 C C . ARG A 1 87 ? -10.347 -9.773 -3.405 1.00 97.44 87 ARG A C 1
ATOM 619 O O . ARG A 1 87 ? -10.046 -9.365 -4.530 1.00 97.44 87 ARG A O 1
ATOM 626 N N . ILE A 1 88 ? -10.506 -8.985 -2.351 1.00 98.06 88 ILE A N 1
ATOM 627 C CA . ILE A 1 88 ? -10.391 -7.532 -2.371 1.00 98.06 88 ILE A CA 1
ATOM 628 C C . ILE A 1 88 ? -9.231 -7.139 -1.467 1.00 98.06 88 ILE A C 1
ATOM 630 O O . ILE A 1 88 ? -9.343 -7.193 -0.245 1.00 98.06 88 ILE A O 1
ATOM 634 N N . PHE A 1 89 ? -8.118 -6.747 -2.073 1.00 98.62 89 PHE A N 1
ATOM 635 C CA . PHE A 1 89 ? -6.960 -6.241 -1.356 1.00 98.62 89 PHE A CA 1
ATOM 636 C C . PHE A 1 89 ? -7.262 -4.854 -0.806 1.00 98.62 89 PHE A C 1
ATOM 638 O O . PHE A 1 89 ? -7.760 -3.990 -1.526 1.00 98.62 89 PHE A O 1
ATOM 645 N N . VAL A 1 90 ? -6.926 -4.635 0.458 1.00 98.38 90 VAL A N 1
ATOM 646 C CA . VAL A 1 90 ? -7.020 -3.352 1.143 1.00 98.38 90 VAL A CA 1
ATOM 647 C C . VAL A 1 90 ? -5.700 -3.111 1.857 1.00 98.38 90 VAL A C 1
ATOM 649 O O . VAL A 1 90 ? -5.257 -3.932 2.660 1.00 98.38 90 VAL A O 1
ATOM 652 N N . LEU A 1 91 ? -5.082 -1.973 1.564 1.00 98.38 91 LEU A N 1
ATOM 653 C CA . LEU A 1 91 ? -3.897 -1.501 2.265 1.00 98.38 91 LEU A CA 1
ATOM 654 C C . LEU A 1 91 ? -4.293 -0.524 3.365 1.00 98.38 91 LEU A C 1
ATOM 656 O O . LEU A 1 91 ? -5.120 0.367 3.141 1.00 98.38 91 LEU A O 1
ATOM 660 N N . GLN A 1 92 ? -3.652 -0.641 4.523 1.00 96.56 92 GLN A N 1
ATOM 661 C CA . GLN A 1 92 ? -3.765 0.335 5.604 1.00 96.56 92 GLN A CA 1
ATOM 662 C C . GLN A 1 92 ? -2.415 0.602 6.270 1.00 96.56 92 GLN A C 1
ATOM 664 O O . GLN A 1 92 ? -1.433 -0.104 6.050 1.00 96.56 92 GLN A O 1
ATOM 669 N N . ARG A 1 93 ? -2.387 1.626 7.124 1.00 96.00 93 ARG A N 1
ATOM 670 C CA . ARG A 1 93 ? -1.238 1.967 7.967 1.00 96.00 93 ARG A CA 1
ATOM 671 C C . ARG A 1 93 ? -1.494 1.553 9.405 1.00 96.00 93 ARG A C 1
ATOM 673 O O . ARG A 1 93 ? -1.959 2.366 10.214 1.00 96.00 93 ARG A O 1
ATOM 680 N N . GLY A 1 94 ? -1.187 0.287 9.668 1.00 95.31 94 GLY A N 1
ATOM 681 C CA . GLY A 1 94 ? -1.376 -0.349 10.961 1.00 95.31 94 GLY A CA 1
ATOM 682 C C . GLY A 1 94 ? -2.811 -0.258 11.473 1.00 95.31 94 GLY A C 1
ATOM 683 O O . GLY A 1 94 ? -3.744 0.107 10.760 1.00 95.31 94 GLY A O 1
ATOM 684 N N . GLU A 1 95 ? -2.959 -0.549 12.751 1.00 96.31 95 GLU A N 1
ATOM 685 C CA . GLU A 1 95 ? -4.203 -0.497 13.495 1.00 96.31 95 GLU A CA 1
ATOM 686 C C . GLU A 1 95 ? -4.158 0.632 14.521 1.00 96.31 95 GLU A C 1
ATOM 688 O O . GLU A 1 95 ? -3.096 1.022 15.016 1.00 96.31 95 GLU A O 1
ATOM 693 N N . LEU A 1 96 ? -5.332 1.143 14.870 1.00 96.88 96 LEU A N 1
ATOM 694 C CA . LEU A 1 96 ? -5.511 2.177 15.880 1.00 96.88 96 LEU A CA 1
ATOM 695 C C . LEU A 1 96 ? -6.365 1.653 17.034 1.00 96.88 96 LEU A C 1
ATOM 697 O O . LEU A 1 96 ? -7.194 0.772 16.817 1.00 96.88 96 LEU A O 1
ATOM 701 N N . PRO A 1 97 ? -6.257 2.227 18.241 1.00 96.31 97 PRO A N 1
ATOM 702 C CA . PRO A 1 97 ? -7.094 1.833 19.364 1.00 96.31 97 PRO A CA 1
ATOM 703 C C . PRO A 1 97 ? -8.580 1.948 19.033 1.00 96.31 97 PRO A C 1
ATOM 705 O O . PRO A 1 97 ? -9.041 2.973 18.510 1.00 96.31 97 PRO A O 1
ATOM 708 N N . ASN A 1 98 ? -9.337 0.908 19.359 1.00 94.88 98 ASN A N 1
ATOM 709 C CA . ASN A 1 98 ? -10.787 0.912 19.290 1.00 94.88 98 ASN A CA 1
ATOM 710 C C . ASN A 1 98 ? -11.346 1.561 20.557 1.00 94.88 98 ASN A C 1
ATOM 712 O O . ASN A 1 98 ? -11.567 0.908 21.577 1.00 94.88 98 ASN A O 1
ATOM 716 N N . ILE A 1 99 ? -11.535 2.877 20.507 1.00 92.12 99 ILE A N 1
ATOM 717 C CA . ILE A 1 99 ? -12.059 3.647 21.633 1.00 92.12 99 ILE A CA 1
ATOM 718 C C . ILE A 1 99 ? -13.425 4.233 21.304 1.00 92.12 99 ILE A C 1
ATOM 720 O O . ILE A 1 99 ? -13.700 4.676 20.186 1.00 92.12 99 ILE A O 1
ATOM 724 N N . LYS A 1 100 ? -14.294 4.259 22.315 1.00 89.75 100 LYS A N 1
ATOM 725 C CA . LYS A 1 100 ? -15.622 4.853 22.196 1.00 89.75 100 LYS A CA 1
ATOM 726 C C . LYS A 1 100 ? -15.493 6.347 21.905 1.00 89.75 100 LYS A C 1
ATOM 728 O O . LYS A 1 100 ? -14.727 7.047 22.567 1.00 89.75 100 LYS A O 1
ATOM 733 N N . ALA A 1 101 ? -16.304 6.836 20.967 1.00 89.25 101 ALA A N 1
ATOM 734 C CA . ALA A 1 101 ? -16.403 8.262 20.689 1.00 89.25 101 ALA A CA 1
ATOM 735 C C . ALA A 1 101 ? -16.671 9.047 21.994 1.00 89.25 101 ALA A C 1
ATOM 737 O O . ALA A 1 101 ? -17.594 8.689 22.739 1.00 89.25 101 ALA A O 1
ATOM 738 N N . PRO A 1 102 ? -15.882 10.095 22.297 1.00 90.12 102 PRO A N 1
ATOM 739 C CA . PRO A 1 102 ? -16.069 10.878 23.509 1.00 90.12 102 PRO A CA 1
ATOM 740 C C . PRO A 1 102 ? -17.393 11.647 23.466 1.00 90.12 102 PRO A C 1
ATOM 742 O O . PRO A 1 102 ? -17.876 12.034 22.401 1.00 90.12 102 PRO A O 1
ATOM 745 N N . ALA A 1 103 ? -17.971 11.903 24.641 1.00 90.62 103 ALA A N 1
ATOM 746 C CA . ALA A 1 103 ? -19.178 12.714 24.749 1.00 90.62 103 ALA A CA 1
ATOM 747 C C . ALA A 1 103 ? -18.914 14.157 24.289 1.00 90.62 103 ALA A C 1
ATOM 749 O O . ALA A 1 103 ? -17.888 14.753 24.628 1.00 90.62 103 ALA A O 1
ATOM 750 N N . THR A 1 104 ? -19.865 14.726 23.548 1.00 91.56 104 THR A N 1
ATOM 751 C CA . THR A 1 104 ? -19.805 16.119 23.105 1.00 91.56 104 THR A CA 1
ATOM 752 C C . THR A 1 104 ? -19.799 17.065 24.303 1.00 91.56 104 THR A C 1
ATOM 754 O O . THR A 1 104 ? -20.736 17.082 25.099 1.00 91.56 104 THR A O 1
ATOM 757 N N . LYS A 1 105 ? -18.750 17.883 24.412 1.00 91.06 105 LYS A N 1
ATOM 758 C CA . LYS A 1 105 ? -18.586 18.915 25.442 1.00 91.06 105 LYS A CA 1
ATOM 759 C C . LYS A 1 105 ? -18.380 20.286 24.812 1.00 91.06 105 LYS A C 1
ATOM 761 O O . LYS A 1 105 ? -17.805 20.392 23.730 1.00 91.06 105 LYS A O 1
ATOM 766 N N . LYS A 1 106 ? -18.831 21.339 25.496 1.00 91.25 106 LYS A N 1
ATOM 767 C CA . LYS A 1 106 ? -18.551 22.723 25.095 1.00 91.25 106 LYS A CA 1
ATOM 768 C C . LYS A 1 106 ? -17.053 23.005 25.261 1.00 91.25 106 LYS A C 1
ATOM 770 O O . LYS A 1 106 ? -16.469 22.618 26.274 1.00 91.25 106 LYS A O 1
ATOM 775 N N . LEU A 1 107 ? -16.430 23.632 24.266 1.00 90.06 107 LEU A N 1
ATOM 776 C CA . LEU A 1 107 ? -15.005 23.953 24.300 1.00 90.06 107 LEU A CA 1
ATOM 777 C C . LEU A 1 107 ? -14.801 25.386 24.809 1.00 90.06 107 LEU A C 1
ATOM 779 O O . LEU A 1 107 ? -14.967 26.348 24.062 1.00 90.06 107 LEU A O 1
ATOM 783 N N . GLY A 1 108 ? -14.439 25.508 26.087 1.00 84.44 108 GLY A N 1
ATOM 784 C CA . GLY A 1 108 ? -14.214 26.794 26.749 1.00 84.44 108 GLY A CA 1
ATOM 785 C C . GLY A 1 108 ? -15.468 27.671 26.833 1.00 84.44 108 GLY A C 1
ATOM 786 O O . GLY A 1 108 ? -16.604 27.191 26.760 1.00 84.44 108 GLY A O 1
ATOM 787 N N . ASP A 1 109 ? -15.247 28.978 26.969 1.00 83.94 109 ASP A N 1
ATOM 788 C CA . ASP A 1 109 ? -16.324 29.960 27.147 1.00 83.94 109 ASP A CA 1
ATOM 789 C C . ASP A 1 109 ? -16.925 30.454 25.825 1.00 83.94 109 ASP A C 1
ATOM 791 O O . ASP A 1 109 ? -17.962 31.122 25.823 1.00 83.94 109 ASP A O 1
ATOM 795 N N . ALA A 1 110 ? -16.329 30.079 24.688 1.00 78.00 110 ALA A N 1
ATOM 796 C CA . ALA A 1 110 ? -16.785 30.499 23.370 1.00 78.00 110 ALA A CA 1
ATOM 797 C C . ALA A 1 110 ? -18.250 30.079 23.123 1.00 78.00 110 ALA A C 1
ATOM 799 O O . ALA A 1 110 ? -18.633 28.932 23.394 1.00 78.00 110 ALA A O 1
ATOM 800 N N . PRO A 1 111 ? -19.105 30.978 22.609 1.00 79.94 111 PRO A N 1
ATOM 801 C CA . PRO A 1 111 ? -20.483 30.629 22.306 1.00 79.94 111 PRO A CA 1
ATOM 802 C C . PRO A 1 111 ? -20.530 29.583 21.182 1.00 79.94 111 PRO A C 1
ATOM 804 O O . PRO A 1 111 ? -19.945 29.759 20.117 1.00 79.94 111 PRO A O 1
ATOM 807 N N . SER A 1 112 ? -21.251 28.489 21.438 1.00 84.50 112 SER A N 1
ATOM 808 C CA . SER A 1 112 ? -21.630 27.460 20.456 1.00 84.50 112 SER A CA 1
ATOM 809 C C . SER A 1 112 ? -20.521 26.567 19.873 1.00 84.50 112 SER A C 1
ATOM 811 O O . SER A 1 112 ? -20.776 25.872 18.890 1.00 84.50 112 SER A O 1
ATOM 813 N N . ILE A 1 113 ? -19.327 26.507 20.473 1.00 90.06 113 ILE A N 1
ATOM 814 C CA . ILE A 1 113 ? -18.280 25.553 20.059 1.00 90.06 113 ILE A CA 1
ATOM 815 C C . ILE A 1 113 ? -18.354 24.286 20.914 1.00 90.06 113 ILE A C 1
ATOM 817 O O . ILE A 1 113 ? -18.272 24.345 22.141 1.00 90.06 113 ILE A O 1
ATOM 821 N N . PHE A 1 114 ? -18.468 23.130 20.258 1.00 89.50 114 PHE A N 1
ATOM 822 C CA . PHE A 1 114 ? -18.522 21.818 20.897 1.00 89.50 114 PHE A CA 1
ATOM 823 C C . PHE A 1 114 ? -17.537 20.843 20.249 1.00 89.50 114 PHE A C 1
ATOM 825 O O . PHE A 1 114 ? -17.298 20.907 19.044 1.00 89.50 114 PHE A O 1
ATOM 832 N N . PHE A 1 115 ? -17.007 19.910 21.037 1.00 90.00 115 PHE A N 1
ATOM 833 C CA . PHE A 1 115 ? -16.165 18.819 20.556 1.00 90.00 115 PHE A CA 1
ATOM 834 C C . PHE A 1 115 ? -16.562 17.479 21.200 1.00 90.00 115 PHE A C 1
ATOM 836 O O . PHE A 1 115 ? -16.760 17.445 22.416 1.00 90.00 115 PHE A O 1
ATOM 843 N N . PRO A 1 116 ? -16.621 16.372 20.437 1.00 91.50 116 PRO A N 1
ATOM 844 C CA . PRO A 1 116 ? -16.524 16.329 18.978 1.00 91.50 116 PRO A CA 1
ATOM 845 C C . PRO A 1 116 ? -17.757 16.935 18.296 1.00 91.50 116 PRO A C 1
ATOM 847 O O . PRO A 1 116 ? -18.840 17.017 18.880 1.00 91.50 116 PRO A O 1
ATOM 850 N N . ILE A 1 117 ? -17.579 17.368 17.047 1.00 88.44 117 ILE A N 1
ATOM 851 C CA . ILE A 1 117 ? -18.662 17.886 16.207 1.00 88.44 117 ILE A CA 1
ATOM 852 C C . ILE A 1 117 ? -19.511 16.692 15.757 1.00 88.44 117 ILE A C 1
ATOM 854 O O . ILE A 1 117 ? -19.024 15.833 15.032 1.00 88.44 117 ILE A O 1
ATOM 858 N N . GLY A 1 118 ? -20.788 16.641 16.145 1.00 81.69 118 GLY A N 1
ATOM 859 C CA . GLY A 1 118 ? -21.629 15.439 16.001 1.00 81.69 118 GLY A CA 1
ATOM 860 C C . GLY A 1 118 ? -21.901 14.929 14.575 1.00 81.69 118 GLY A C 1
ATOM 861 O O . GLY A 1 118 ? -22.531 13.890 14.425 1.00 81.69 118 GLY A O 1
ATOM 862 N N . ARG A 1 119 ? -21.465 15.639 13.527 1.00 81.12 119 ARG A N 1
ATOM 863 C CA . ARG A 1 119 ? -21.610 15.230 12.113 1.00 81.12 119 ARG A CA 1
ATOM 864 C C . ARG A 1 119 ? -20.286 14.911 11.423 1.00 81.12 119 ARG A C 1
ATOM 866 O O . ARG A 1 119 ? -20.290 14.611 10.234 1.00 81.12 119 ARG A O 1
ATOM 873 N N . LEU A 1 120 ? -19.171 15.027 12.133 1.00 84.56 120 LEU A N 1
ATOM 874 C CA . LEU A 1 120 ? -17.845 14.765 11.594 1.00 84.56 120 LEU A CA 1
ATOM 875 C C . LEU A 1 120 ? -17.210 13.596 12.346 1.00 84.56 120 LEU A C 1
ATOM 877 O O . LEU A 1 120 ? -17.546 13.363 13.512 1.00 84.56 120 LEU A O 1
ATOM 881 N N . PRO A 1 121 ? -16.279 12.868 11.710 1.00 85.00 121 PRO A N 1
ATOM 882 C CA . PRO A 1 121 ? -15.409 11.959 12.434 1.00 85.00 121 PRO A CA 1
ATOM 883 C C . PRO A 1 121 ? -14.743 12.697 13.601 1.00 85.00 121 PRO A C 1
ATOM 885 O O . PRO A 1 121 ? -14.234 13.805 13.443 1.00 85.00 121 PRO A O 1
ATOM 888 N N . TRP A 1 122 ? -14.757 12.090 14.786 1.00 88.50 122 TRP A N 1
ATOM 889 C CA . TRP A 1 122 ? -14.105 12.660 15.970 1.00 88.50 122 TRP A CA 1
ATOM 890 C C . TRP A 1 122 ? -12.590 12.386 15.990 1.00 88.50 122 TRP A C 1
ATOM 892 O O . TRP A 1 122 ? -11.863 13.029 16.745 1.00 88.50 122 TRP A O 1
ATOM 902 N N . ARG A 1 123 ? -12.128 11.450 15.147 1.00 90.00 123 ARG A N 1
ATOM 903 C CA . ARG A 1 123 ? -10.729 11.081 14.915 1.00 90.00 123 ARG A CA 1
ATOM 904 C C . ARG A 1 123 ? -10.445 11.073 13.415 1.00 90.00 123 ARG A C 1
ATOM 906 O O . ARG A 1 123 ? -11.221 10.501 12.652 1.00 90.00 123 ARG A O 1
ATOM 913 N N . ASP A 1 124 ? -9.309 11.637 13.022 1.00 91.00 124 ASP A N 1
ATOM 914 C CA . ASP A 1 124 ? -8.736 11.474 11.686 1.00 91.00 124 ASP A CA 1
ATOM 915 C C . ASP A 1 124 ? -7.669 10.370 11.725 1.00 91.00 124 ASP A C 1
ATOM 917 O O . ASP A 1 124 ? -6.623 10.508 12.367 1.00 91.00 124 ASP A O 1
ATOM 921 N N . ALA A 1 125 ? -7.941 9.249 11.056 1.00 92.19 125 ALA A N 1
ATOM 922 C CA . ALA A 1 125 ? -7.018 8.118 11.006 1.00 92.19 125 ALA A CA 1
ATOM 923 C C . ALA A 1 125 ? -5.705 8.465 10.279 1.00 92.19 125 ALA A C 1
ATOM 925 O O . ALA A 1 125 ? -4.667 7.887 10.589 1.00 92.19 125 ALA A O 1
ATOM 926 N N . THR A 1 126 ? -5.709 9.434 9.358 1.00 89.19 126 THR A N 1
ATOM 927 C CA . THR A 1 126 ? -4.530 9.830 8.571 1.00 89.19 126 THR A CA 1
ATOM 928 C C . THR A 1 126 ? -3.444 10.451 9.441 1.00 89.19 126 THR A C 1
ATOM 930 O O . THR A 1 126 ? -2.260 10.182 9.258 1.00 89.19 126 THR A O 1
ATOM 933 N N . VAL A 1 127 ? -3.828 11.256 10.422 1.00 88.00 127 VAL A N 1
ATOM 934 C CA . VAL A 1 127 ? -2.865 11.834 11.369 1.00 88.00 127 VAL A CA 1
ATOM 935 C C . VAL A 1 127 ? -2.600 10.913 12.559 1.00 88.00 127 VAL A C 1
ATOM 937 O O . VAL A 1 127 ? -1.525 10.967 13.153 1.00 88.00 127 VAL A O 1
ATOM 940 N N . SER A 1 128 ? -3.563 10.045 12.887 1.00 92.75 128 SER A N 1
ATOM 941 C CA . SER A 1 128 ? -3.451 9.119 14.020 1.00 92.75 128 SER A CA 1
ATOM 942 C C . SER A 1 128 ? -2.556 7.918 13.714 1.00 92.75 128 SER A C 1
ATOM 944 O O . SER A 1 128 ? -1.826 7.477 14.593 1.00 92.75 128 SER A O 1
ATOM 946 N N . SER A 1 129 ? -2.588 7.385 12.489 1.00 94.06 129 SER A N 1
ATOM 947 C CA . SER A 1 129 ? -1.717 6.279 12.071 1.00 94.06 129 SER A CA 1
ATOM 948 C C . SER A 1 129 ? -0.308 6.775 11.754 1.00 94.06 129 SER A C 1
ATOM 950 O O . SER A 1 129 ? -0.174 7.757 11.021 1.00 94.06 129 SER A O 1
ATOM 952 N N . PRO A 1 130 ? 0.752 6.079 12.196 1.00 92.81 130 PRO A N 1
ATOM 953 C CA . PRO A 1 130 ? 2.102 6.367 11.739 1.00 92.81 130 PRO A CA 1
ATOM 954 C C . PRO A 1 130 ? 2.277 5.973 10.254 1.00 92.81 130 PRO A C 1
ATOM 956 O O . PRO A 1 130 ? 1.682 4.999 9.802 1.00 92.81 130 PRO A O 1
ATOM 959 N N . PRO A 1 131 ? 3.081 6.705 9.466 1.00 90.44 131 PRO A N 1
ATOM 960 C CA . PRO A 1 131 ? 3.500 8.084 9.719 1.00 90.44 131 PRO A CA 1
ATOM 961 C C . PRO A 1 131 ? 2.297 9.048 9.750 1.00 90.44 131 PRO A C 1
ATOM 963 O O . PRO A 1 131 ? 1.547 9.133 8.781 1.00 90.44 131 PRO A O 1
ATOM 966 N N . GLY A 1 132 ? 2.141 9.841 10.815 1.00 79.31 132 GLY A N 1
ATOM 967 C CA . GLY A 1 132 ? 1.001 10.767 10.984 1.00 79.31 132 GLY A CA 1
ATOM 968 C C . GLY A 1 132 ? 1.075 12.042 10.134 1.00 79.31 132 GLY A C 1
ATOM 969 O O . GLY A 1 132 ? 0.233 12.927 10.248 1.00 79.31 132 GLY A O 1
ATOM 970 N N . ASN A 1 133 ? 2.117 12.170 9.312 1.00 79.00 133 ASN A N 1
ATOM 971 C CA . ASN A 1 133 ? 2.348 13.282 8.396 1.00 79.00 133 ASN A CA 1
ATOM 972 C C . ASN A 1 133 ? 3.250 12.811 7.231 1.00 79.00 133 ASN A C 1
ATOM 974 O O . ASN A 1 133 ? 3.445 11.612 7.022 1.00 79.00 133 ASN A O 1
ATOM 978 N N . GLY A 1 134 ? 3.819 13.741 6.465 1.00 74.44 134 GLY A N 1
ATOM 979 C CA . GLY A 1 134 ? 4.700 13.437 5.337 1.00 74.44 134 GLY A CA 1
ATOM 980 C C . GLY A 1 134 ? 3.930 13.447 4.024 1.00 74.44 134 GLY A C 1
ATOM 981 O O . GLY A 1 134 ? 3.980 12.477 3.271 1.00 74.44 134 GLY A O 1
ATOM 982 N N . GLY A 1 135 ? 3.173 14.519 3.775 1.00 76.81 135 GLY A N 1
ATOM 983 C CA . GLY A 1 135 ? 2.542 14.796 2.483 1.00 76.81 135 GLY A CA 1
ATOM 984 C C . GLY A 1 135 ? 3.562 15.143 1.391 1.00 76.81 135 GLY A C 1
ATOM 985 O O . GLY A 1 135 ? 4.771 15.018 1.588 1.00 76.81 135 GLY A O 1
ATOM 986 N N . THR A 1 136 ? 3.085 15.560 0.222 1.00 80.56 136 THR A N 1
ATOM 987 C CA . THR A 1 136 ? 3.917 15.923 -0.940 1.00 80.56 136 THR A CA 1
ATOM 988 C C . THR A 1 136 ? 5.029 16.913 -0.582 1.00 80.56 136 THR A C 1
ATOM 990 O O . THR A 1 136 ? 4.781 17.923 0.074 1.00 80.56 136 THR A O 1
ATOM 993 N N . GLY A 1 137 ? 6.254 16.650 -1.042 1.00 82.25 137 GLY A N 1
ATOM 994 C CA . GLY A 1 137 ? 7.412 17.519 -0.822 1.00 82.25 137 GLY A CA 1
ATOM 995 C C . GLY A 1 137 ? 8.076 17.397 0.552 1.00 82.25 137 GLY A C 1
ATOM 996 O O . GLY A 1 137 ? 9.052 18.101 0.798 1.00 82.25 137 GLY A O 1
ATOM 997 N N . GLN A 1 138 ? 7.573 16.533 1.438 1.00 85.19 138 GLN A N 1
ATOM 998 C CA . GLN A 1 138 ? 8.182 16.256 2.739 1.00 85.19 138 GLN A CA 1
ATOM 999 C C . GLN A 1 138 ? 9.011 14.959 2.693 1.00 85.19 138 GLN A C 1
ATOM 1001 O O . GLN A 1 138 ? 8.631 14.022 1.971 1.00 85.19 138 GLN A O 1
ATOM 1006 N N . PRO A 1 139 ? 10.109 14.862 3.469 1.00 86.50 139 PRO A N 1
ATOM 1007 C CA . PRO A 1 139 ? 10.792 13.592 3.716 1.00 86.50 139 PRO A CA 1
ATOM 1008 C C . PRO A 1 139 ? 9.819 12.548 4.273 1.00 86.50 139 PRO A C 1
ATOM 1010 O O . PRO A 1 139 ? 8.870 12.897 4.984 1.00 86.50 139 PRO A O 1
ATOM 1013 N N . ALA A 1 140 ? 10.031 11.276 3.942 1.00 86.12 140 ALA A N 1
ATOM 1014 C CA . ALA A 1 140 ? 9.151 10.207 4.400 1.00 86.12 140 ALA A CA 1
ATOM 1015 C C . ALA A 1 140 ? 9.275 10.005 5.921 1.00 86.12 140 ALA A C 1
ATOM 1017 O O . ALA A 1 140 ? 8.268 9.960 6.636 1.00 86.12 140 ALA A O 1
ATOM 1018 N N . GLU A 1 141 ? 10.513 9.991 6.412 1.00 87.06 141 GLU A N 1
ATOM 1019 C CA . GLU A 1 141 ? 10.934 9.740 7.794 1.00 87.06 141 GLU A CA 1
ATOM 1020 C C . GLU A 1 141 ? 10.332 10.763 8.760 1.00 87.06 141 GLU A C 1
ATOM 1022 O O . GLU A 1 141 ? 9.849 10.411 9.840 1.00 87.06 141 GLU A O 1
ATOM 1027 N N . GLY A 1 142 ? 10.248 12.024 8.320 1.00 85.75 142 GLY A N 1
ATOM 1028 C CA . GLY A 1 142 ? 9.719 13.126 9.121 1.00 85.75 142 GLY A CA 1
ATOM 1029 C C . GLY A 1 142 ? 8.288 12.888 9.618 1.00 85.75 142 GLY A C 1
ATOM 1030 O O . GLY A 1 142 ? 7.899 13.433 10.651 1.00 85.75 142 GLY A O 1
ATOM 1031 N N . GLY A 1 143 ? 7.503 12.048 8.933 1.00 87.25 143 GLY A N 1
ATOM 1032 C CA . GLY A 1 143 ? 6.160 11.668 9.369 1.00 87.25 143 GLY A CA 1
ATOM 1033 C C . GLY A 1 143 ? 6.136 10.721 10.576 1.00 87.25 143 GLY A C 1
ATOM 1034 O O . GLY A 1 143 ? 5.281 10.879 11.448 1.00 87.25 143 GLY A O 1
ATOM 1035 N N . VAL A 1 144 ? 7.069 9.766 10.657 1.00 89.19 144 VAL A N 1
ATOM 1036 C CA . VAL A 1 144 ? 7.198 8.859 11.815 1.00 89.19 144 VAL A CA 1
ATOM 1037 C C . VAL A 1 144 ? 7.779 9.620 13.003 1.00 89.19 144 VAL A C 1
ATOM 1039 O O . VAL A 1 144 ? 7.262 9.533 14.114 1.00 89.19 144 VAL A O 1
ATOM 1042 N N . GLU A 1 145 ? 8.792 10.450 12.760 1.00 90.06 145 GLU A N 1
ATOM 1043 C CA . GLU A 1 145 ? 9.398 11.294 13.791 1.00 90.06 145 GLU A CA 1
ATOM 1044 C C . GLU A 1 145 ? 8.406 12.307 14.368 1.00 90.06 145 GLU A C 1
ATOM 1046 O O . GLU A 1 145 ? 8.379 12.536 15.574 1.00 90.06 145 GLU A O 1
ATOM 1051 N N . ALA A 1 146 ? 7.579 12.938 13.527 1.00 88.94 146 ALA A N 1
ATOM 1052 C CA . ALA A 1 146 ? 6.526 13.838 13.993 1.00 88.94 146 ALA A CA 1
ATOM 1053 C C . ALA A 1 146 ? 5.494 13.101 14.856 1.00 88.94 146 ALA A C 1
ATOM 1055 O O . ALA A 1 146 ? 5.095 13.619 15.897 1.00 88.94 146 ALA A O 1
ATOM 1056 N N . TRP A 1 147 ? 5.110 11.887 14.455 1.00 92.44 147 TRP A N 1
ATOM 1057 C CA . TRP A 1 147 ? 4.185 11.054 15.221 1.00 92.44 147 TRP A CA 1
ATOM 1058 C C . TRP A 1 147 ? 4.758 10.691 16.598 1.00 92.44 147 TRP A C 1
ATOM 1060 O O . TRP A 1 147 ? 4.077 10.860 17.606 1.00 92.44 147 TRP A O 1
ATOM 1070 N N . ALA A 1 148 ? 6.031 10.295 16.665 1.00 91.81 148 ALA A N 1
ATOM 1071 C CA . ALA A 1 148 ? 6.708 10.013 17.930 1.00 91.81 148 ALA A CA 1
ATOM 1072 C C . ALA A 1 148 ? 6.878 11.275 18.800 1.00 91.81 148 ALA A C 1
ATOM 1074 O O . ALA A 1 148 ? 6.631 11.242 20.004 1.00 91.81 148 ALA A O 1
ATOM 1075 N N . ARG A 1 149 ? 7.243 12.421 18.203 1.00 91.75 149 ARG A N 1
ATOM 1076 C CA . ARG A 1 149 ? 7.376 13.709 18.915 1.00 91.75 149 ARG A CA 1
ATOM 1077 C C . ARG A 1 149 ? 6.059 14.223 19.492 1.00 91.75 149 ARG A C 1
ATOM 1079 O O . ARG A 1 149 ? 6.094 14.960 20.473 1.00 91.75 149 ARG A O 1
ATOM 1086 N N . ALA A 1 150 ? 4.920 13.829 18.925 1.00 92.00 150 ALA A N 1
ATOM 1087 C CA . ALA A 1 150 ? 3.603 14.115 19.492 1.00 92.00 150 ALA A CA 1
ATOM 1088 C C . ALA A 1 150 ? 3.307 13.312 20.778 1.00 92.00 150 ALA A C 1
ATOM 1090 O O . ALA A 1 150 ? 2.276 13.533 21.407 1.00 92.00 150 ALA A O 1
ATOM 1091 N N . GLY A 1 151 ? 4.211 12.415 21.193 1.00 94.31 151 GLY A N 1
ATOM 1092 C CA . GLY A 1 151 ? 4.089 11.605 22.406 1.00 94.31 151 GLY A CA 1
ATOM 1093 C C . GLY A 1 151 ? 3.402 10.256 22.194 1.00 94.31 151 GLY A C 1
ATOM 1094 O O . GLY A 1 151 ? 3.219 9.526 23.170 1.00 94.31 151 GLY A O 1
ATOM 1095 N N . ASN A 1 152 ? 3.056 9.920 20.949 1.00 95.06 152 ASN A N 1
ATOM 1096 C CA . ASN A 1 152 ? 2.406 8.662 20.609 1.00 95.06 152 ASN A CA 1
ATOM 1097 C C . ASN A 1 152 ? 3.374 7.476 20.755 1.00 95.06 152 ASN A C 1
ATOM 1099 O O . ASN A 1 152 ? 4.577 7.591 20.497 1.00 95.06 152 ASN A O 1
ATOM 1103 N N . LYS A 1 153 ? 2.848 6.313 21.142 1.00 94.75 153 LYS A N 1
ATOM 1104 C CA . LYS A 1 153 ? 3.614 5.097 21.430 1.00 94.75 153 LYS A CA 1
ATOM 1105 C C . LYS A 1 153 ? 3.054 3.901 20.672 1.00 94.75 153 LYS A C 1
ATOM 1107 O O . LYS A 1 153 ? 1.862 3.606 20.745 1.00 94.75 153 LYS A O 1
ATOM 1112 N N . MET A 1 154 ? 3.923 3.172 19.973 1.00 94.81 154 MET A N 1
ATOM 1113 C CA . MET A 1 154 ? 3.545 1.897 19.358 1.00 94.81 154 MET A CA 1
ATOM 1114 C C . MET A 1 154 ? 3.129 0.896 20.451 1.00 94.81 154 MET A C 1
ATOM 1116 O O . MET A 1 154 ? 3.726 0.866 21.526 1.00 94.81 154 MET A O 1
ATOM 1120 N N . GLY A 1 155 ? 2.084 0.114 20.198 1.00 94.19 155 GLY A N 1
ATOM 1121 C CA . GLY A 1 155 ? 1.416 -0.755 21.168 1.00 94.19 155 GLY A CA 1
ATOM 1122 C C . GLY A 1 155 ? 0.384 -0.052 22.060 1.00 94.19 155 GLY A C 1
ATOM 1123 O O . GLY A 1 155 ? -0.371 -0.738 22.742 1.00 94.19 155 GLY A O 1
ATOM 1124 N N . VAL A 1 156 ? 0.315 1.286 22.045 1.00 94.88 156 VAL A N 1
ATOM 1125 C CA . VAL A 1 156 ? -0.683 2.068 22.802 1.00 94.88 156 VAL A CA 1
ATOM 1126 C C . VAL A 1 156 ? -1.549 2.905 21.870 1.00 94.88 156 VAL A C 1
ATOM 1128 O O . VAL A 1 156 ? -2.764 2.780 21.910 1.00 94.88 156 VAL A O 1
ATOM 1131 N N . ASP A 1 157 ? -0.934 3.734 21.028 1.00 95.44 157 ASP A N 1
ATOM 1132 C CA . ASP A 1 157 ? -1.622 4.682 20.139 1.00 95.44 157 ASP A CA 1
ATOM 1133 C C . ASP A 1 157 ? -1.759 4.157 18.706 1.00 95.44 157 ASP A C 1
ATOM 1135 O O . ASP A 1 157 ? -2.582 4.642 17.931 1.00 95.44 157 ASP A O 1
ATOM 1139 N N . ALA A 1 158 ? -0.960 3.151 18.356 1.00 95.94 158 ALA A N 1
ATOM 1140 C CA . ALA A 1 158 ? -1.056 2.394 17.117 1.00 95.94 158 ALA A CA 1
ATOM 1141 C C . ALA A 1 158 ? -0.407 1.019 17.292 1.00 95.94 158 ALA A C 1
ATOM 1143 O O . ALA A 1 158 ? 0.457 0.848 18.152 1.00 95.94 158 ALA A O 1
ATOM 1144 N N . ARG A 1 159 ? -0.769 0.064 16.443 1.00 95.00 159 ARG A N 1
ATOM 1145 C CA . ARG A 1 159 ? -0.089 -1.226 16.293 1.00 95.00 159 ARG A CA 1
ATOM 1146 C C . ARG A 1 159 ? 0.264 -1.423 14.827 1.00 95.00 159 ARG A C 1
ATOM 1148 O O . ARG A 1 159 ? -0.546 -1.109 13.964 1.00 95.00 159 ARG A O 1
ATOM 1155 N N . TRP A 1 160 ? 1.466 -1.898 14.526 1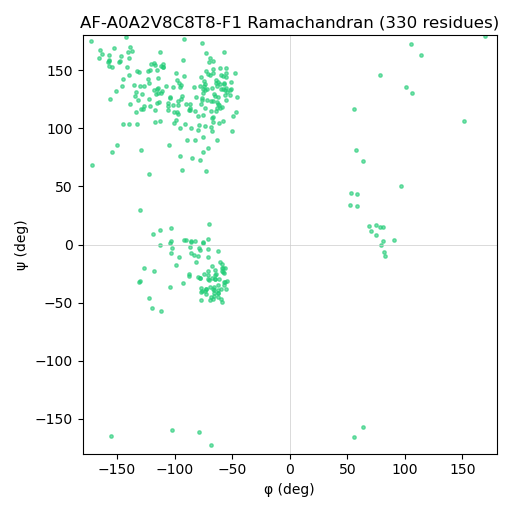.00 96.19 160 TRP A N 1
ATOM 1156 C CA . TRP A 1 160 ? 1.904 -2.061 13.140 1.00 96.19 160 TRP A CA 1
ATOM 1157 C C . TRP A 1 160 ? 1.654 -3.485 12.651 1.00 96.19 160 TRP A C 1
ATOM 1159 O O . TRP A 1 160 ? 2.566 -4.303 12.603 1.00 96.19 160 TRP A O 1
ATOM 1169 N N . GLU A 1 161 ? 0.389 -3.772 12.358 1.00 95.19 161 GLU A N 1
ATOM 1170 C CA . GLU A 1 161 ? -0.077 -5.071 11.876 1.00 95.19 161 GLU A CA 1
ATOM 1171 C C . GLU A 1 161 ? -1.133 -4.896 10.775 1.00 95.19 161 GLU A C 1
ATOM 1173 O O . GLU A 1 161 ? -1.769 -3.841 10.677 1.00 95.19 161 GLU A O 1
ATOM 1178 N N . HIS A 1 162 ? -1.350 -5.947 9.981 1.00 96.06 162 HIS A N 1
ATOM 1179 C CA . HIS A 1 162 ? -2.402 -6.023 8.962 1.00 96.06 162 HIS A CA 1
ATOM 1180 C C . HIS A 1 162 ? -2.290 -4.913 7.909 1.00 96.06 162 HIS A C 1
ATOM 1182 O O . HIS A 1 162 ? -3.291 -4.307 7.522 1.00 96.06 162 HIS A O 1
ATOM 1188 N N . CYS A 1 163 ? -1.075 -4.635 7.430 1.00 97.88 163 CYS A N 1
ATOM 1189 C CA . CYS A 1 163 ? -0.843 -3.613 6.409 1.00 97.88 163 CYS A CA 1
ATOM 1190 C C . CYS A 1 163 ? -1.400 -4.024 5.038 1.00 97.88 163 CYS A C 1
ATOM 1192 O O . CYS A 1 163 ? -1.830 -3.159 4.273 1.00 97.88 163 CYS A O 1
ATOM 1194 N N . ILE A 1 164 ? -1.427 -5.331 4.747 1.00 98.56 164 ILE A N 1
ATOM 1195 C CA . ILE A 1 164 ? -2.077 -5.929 3.574 1.00 98.56 164 ILE A CA 1
ATOM 1196 C C . ILE A 1 164 ? -3.188 -6.860 4.060 1.00 98.56 164 ILE A C 1
ATOM 1198 O O . ILE A 1 164 ? -2.926 -7.879 4.698 1.00 98.56 164 ILE A O 1
ATOM 1202 N N . MET A 1 165 ? -4.430 -6.522 3.731 1.00 98.19 165 MET A N 1
ATOM 1203 C CA . MET A 1 165 ? -5.622 -7.289 4.085 1.00 98.19 165 MET A CA 1
ATOM 1204 C C . MET A 1 165 ? -6.380 -7.711 2.837 1.00 98.19 165 MET A C 1
ATOM 1206 O O . MET A 1 165 ? -6.383 -6.995 1.837 1.00 98.19 165 MET A O 1
ATOM 1210 N N . ILE A 1 166 ? -7.066 -8.846 2.907 1.00 98.44 166 ILE A N 1
ATOM 1211 C CA . ILE A 1 166 ? -7.867 -9.381 1.812 1.00 98.44 166 ILE A CA 1
ATOM 1212 C C . ILE A 1 166 ? -9.270 -9.658 2.336 1.00 98.44 166 ILE A C 1
ATOM 1214 O O . ILE A 1 166 ? -9.464 -10.464 3.244 1.00 98.44 166 ILE A O 1
ATOM 1218 N N . PHE A 1 167 ? -10.257 -8.996 1.745 1.00 97.81 167 PHE A N 1
ATOM 1219 C CA . PHE A 1 167 ? -11.661 -9.130 2.108 1.00 97.81 167 PHE A CA 1
ATOM 1220 C C . PHE A 1 167 ? -12.465 -9.852 1.031 1.00 97.81 167 PHE A C 1
ATOM 1222 O O . PHE A 1 167 ? -12.125 -9.815 -0.154 1.00 97.81 167 PHE A O 1
ATOM 1229 N N . ASP A 1 168 ? -13.571 -10.461 1.447 1.00 96.06 168 ASP A N 1
ATOM 1230 C CA . ASP A 1 168 ? -14.633 -10.886 0.540 1.00 96.06 168 ASP A CA 1
ATOM 1231 C C . ASP A 1 168 ? -15.724 -9.808 0.362 1.00 96.06 168 ASP A C 1
ATOM 1233 O O . ASP A 1 168 ? -15.722 -8.752 1.007 1.00 96.06 168 ASP A O 1
ATOM 1237 N N . ALA A 1 169 ? -16.699 -10.083 -0.507 1.00 92.44 169 ALA A N 1
ATOM 1238 C CA . ALA A 1 169 ? -17.807 -9.176 -0.810 1.00 92.44 169 ALA A CA 1
ATOM 1239 C C . ALA A 1 169 ? -18.731 -8.932 0.394 1.00 92.44 169 ALA A C 1
ATOM 1241 O O . ALA A 1 169 ? -19.436 -7.925 0.437 1.00 92.44 169 ALA A O 1
ATOM 1242 N N . ALA A 1 170 ? -18.731 -9.835 1.377 1.00 92.94 170 ALA A N 1
ATOM 1243 C CA . ALA A 1 170 ? -19.478 -9.693 2.622 1.00 92.94 170 ALA A CA 1
ATOM 1244 C C . ALA A 1 170 ? -18.691 -8.922 3.699 1.00 92.94 170 ALA A C 1
ATOM 1246 O O . ALA A 1 170 ? -19.210 -8.682 4.793 1.00 92.94 170 ALA A O 1
ATOM 1247 N N . GLY A 1 171 ? -17.452 -8.521 3.400 1.00 94.12 171 GLY A N 1
ATOM 1248 C CA . GLY A 1 171 ? -16.593 -7.742 4.283 1.00 94.12 171 GLY A CA 1
ATOM 1249 C C . GLY A 1 171 ? -15.894 -8.580 5.336 1.00 94.12 171 GLY A C 1
ATOM 1250 O O . GLY A 1 171 ? -15.382 -8.014 6.299 1.00 94.12 171 GLY A O 1
ATOM 1251 N N . ASN A 1 172 ? -15.869 -9.906 5.190 1.00 95.06 172 ASN A N 1
ATOM 1252 C CA . ASN A 1 172 ? -15.051 -10.754 6.043 1.00 95.06 172 ASN A CA 1
ATOM 1253 C C . ASN A 1 172 ? -13.586 -10.603 5.634 1.00 95.06 172 ASN A C 1
ATOM 1255 O O . ASN A 1 172 ? -13.268 -10.678 4.450 1.00 95.06 172 ASN A O 1
ATOM 1259 N N . LEU A 1 173 ? -12.699 -10.421 6.613 1.00 95.88 173 LEU A N 1
ATOM 1260 C CA . LEU A 1 173 ? -11.256 -10.501 6.398 1.00 95.88 173 LEU A CA 1
ATOM 1261 C C . LEU A 1 173 ? -10.882 -11.977 6.208 1.00 95.88 173 LEU A C 1
ATOM 1263 O O . LEU A 1 173 ? -10.847 -12.727 7.187 1.00 95.88 173 LEU A O 1
ATOM 1267 N N . VAL A 1 174 ? -10.666 -12.383 4.957 1.00 96.06 174 VAL A N 1
ATOM 1268 C CA . VAL A 1 174 ? -10.403 -13.777 4.570 1.00 96.06 174 VAL A CA 1
ATOM 1269 C C . VAL A 1 174 ? -8.924 -14.140 4.644 1.00 96.06 174 VAL A C 1
ATOM 1271 O O . VAL A 1 174 ? -8.610 -15.303 4.870 1.00 96.06 174 VAL A O 1
ATOM 1274 N N . ASP A 1 175 ? -8.032 -13.161 4.492 1.00 96.94 175 ASP A N 1
ATOM 1275 C CA . ASP A 1 175 ? -6.585 -13.347 4.606 1.00 96.94 175 ASP A CA 1
ATOM 1276 C C . ASP A 1 175 ? -5.891 -12.011 4.930 1.00 96.94 175 ASP A C 1
ATOM 1278 O O . ASP A 1 175 ? -6.441 -10.935 4.684 1.00 96.94 175 ASP A O 1
ATOM 1282 N N . ALA A 1 176 ? -4.696 -12.068 5.507 1.00 96.75 176 ALA A N 1
ATOM 1283 C CA . ALA A 1 176 ? -3.852 -10.910 5.771 1.00 96.75 176 ALA A CA 1
ATOM 1284 C C . ALA A 1 176 ? -2.381 -11.320 5.741 1.00 96.75 176 ALA A C 1
ATOM 1286 O O . ALA A 1 176 ? -1.987 -12.292 6.382 1.00 96.75 176 ALA A O 1
ATOM 1287 N N . TRP A 1 177 ? -1.555 -10.555 5.030 1.00 98.31 177 TRP A N 1
ATOM 1288 C CA . TRP A 1 177 ? -0.147 -10.905 4.833 1.00 98.31 177 TRP A CA 1
ATOM 1289 C C . TRP A 1 177 ? 0.749 -10.247 5.879 1.00 98.31 177 TRP A C 1
ATOM 1291 O O . TRP A 1 177 ? 1.594 -9.404 5.571 1.00 98.31 177 TRP A O 1
ATOM 1301 N N . THR A 1 178 ? 0.548 -10.627 7.140 1.00 96.75 178 THR A N 1
ATOM 1302 C CA . THR A 1 178 ? 1.257 -10.032 8.282 1.00 96.75 178 THR A CA 1
ATOM 1303 C C . THR A 1 178 ? 2.752 -10.354 8.299 1.00 96.75 178 THR A C 1
ATOM 1305 O O . THR A 1 178 ? 3.542 -9.614 8.885 1.00 96.75 178 THR A O 1
ATOM 1308 N N . GLN A 1 179 ? 3.189 -11.390 7.573 1.00 98.00 179 GLN A N 1
ATOM 1309 C CA . GLN A 1 179 ? 4.606 -11.698 7.354 1.00 98.00 179 GLN A CA 1
ATOM 1310 C C . GLN A 1 179 ? 5.386 -10.549 6.693 1.00 98.00 179 GLN A C 1
ATOM 1312 O O . GLN A 1 179 ? 6.610 -10.509 6.807 1.00 98.00 179 GLN A O 1
ATOM 1317 N N . TYR A 1 180 ? 4.699 -9.611 6.029 1.00 98.31 180 TYR A N 1
ATOM 1318 C CA . TYR A 1 180 ? 5.315 -8.448 5.386 1.00 98.31 180 TYR A CA 1
ATOM 1319 C C . TYR A 1 180 ? 5.164 -7.146 6.179 1.00 98.31 180 TYR A C 1
ATOM 1321 O O . TYR A 1 180 ? 5.739 -6.135 5.782 1.00 98.31 180 TYR A O 1
ATOM 1329 N N . ASP A 1 181 ? 4.469 -7.138 7.321 1.00 97.81 181 ASP A N 1
ATOM 1330 C CA . ASP A 1 181 ? 4.253 -5.906 8.095 1.00 97.81 181 ASP A CA 1
ATOM 1331 C C . ASP A 1 181 ? 5.579 -5.232 8.494 1.00 97.81 181 ASP A C 1
ATOM 1333 O O . ASP A 1 181 ? 5.688 -4.008 8.479 1.00 97.81 181 ASP A O 1
ATOM 1337 N N . ALA A 1 182 ? 6.623 -6.020 8.776 1.00 96.62 182 ALA A N 1
ATOM 1338 C CA . ALA A 1 182 ? 7.935 -5.516 9.189 1.00 96.62 182 ALA A CA 1
ATOM 1339 C C . ALA A 1 182 ? 8.735 -4.817 8.073 1.00 96.62 182 ALA A C 1
ATOM 1341 O O . ALA A 1 182 ? 9.627 -4.021 8.374 1.00 96.62 182 ALA A O 1
ATOM 1342 N N . ILE A 1 183 ? 8.448 -5.117 6.801 1.00 96.88 183 ILE A N 1
ATOM 1343 C CA . ILE A 1 183 ? 9.121 -4.484 5.653 1.00 96.88 183 ILE A CA 1
ATOM 1344 C C . ILE A 1 183 ? 8.317 -3.311 5.082 1.00 96.88 183 ILE A C 1
ATOM 1346 O O . ILE A 1 183 ? 8.827 -2.548 4.270 1.00 96.88 183 ILE A O 1
ATOM 1350 N N . LEU A 1 184 ? 7.065 -3.143 5.505 1.00 97.06 184 LEU A N 1
ATOM 1351 C CA . LEU A 1 184 ? 6.197 -2.072 5.036 1.00 97.06 184 LEU A CA 1
ATOM 1352 C C . LEU A 1 184 ? 6.193 -0.917 6.032 1.00 97.06 184 LEU A C 1
ATOM 1354 O O . LEU A 1 184 ? 6.168 -1.115 7.244 1.00 97.06 184 LEU A O 1
ATOM 1358 N N . GLN A 1 185 ? 6.165 0.312 5.524 1.00 94.38 185 GLN A N 1
ATOM 1359 C CA . GLN A 1 185 ? 6.081 1.516 6.352 1.00 94.38 185 GLN A CA 1
ATOM 1360 C C . GLN A 1 185 ? 4.994 2.482 5.894 1.00 94.38 185 GLN A C 1
ATOM 1362 O O . GLN A 1 185 ? 4.380 3.149 6.733 1.00 94.38 185 GLN A O 1
ATOM 1367 N N . ARG A 1 186 ? 4.719 2.552 4.588 1.00 94.44 186 ARG A N 1
ATOM 1368 C CA . ARG A 1 186 ? 3.501 3.175 4.064 1.00 94.44 186 ARG A CA 1
ATOM 1369 C C . ARG A 1 186 ? 3.150 2.565 2.703 1.00 94.44 186 ARG A C 1
ATOM 1371 O O . ARG A 1 186 ? 3.420 3.172 1.665 1.00 94.44 186 ARG A O 1
ATOM 1378 N N . PRO A 1 187 ? 2.524 1.376 2.698 1.00 96.12 187 PRO A N 1
ATOM 1379 C CA . PRO A 1 187 ? 2.064 0.754 1.466 1.00 96.12 187 PRO A CA 1
ATOM 1380 C C . PRO A 1 187 ? 0.935 1.615 0.883 1.00 96.12 187 PRO A C 1
ATOM 1382 O O . PRO A 1 187 ? -0.171 1.668 1.411 1.00 96.12 187 PRO A O 1
ATOM 1385 N N . HIS A 1 188 ? 1.244 2.352 -0.177 1.00 95.69 188 HIS A N 1
ATOM 1386 C CA . HIS A 1 188 ? 0.426 3.433 -0.717 1.00 95.69 188 HIS A CA 1
ATOM 1387 C C . HIS A 1 188 ? -0.528 2.958 -1.818 1.00 95.69 188 HIS A C 1
ATOM 1389 O O . HIS A 1 188 ? -1.627 3.489 -1.965 1.00 95.69 188 HIS A O 1
ATOM 1395 N N . PHE A 1 189 ? -0.120 1.970 -2.614 1.00 97.75 189 PHE A N 1
ATOM 1396 C CA . PHE A 1 189 ? -0.910 1.481 -3.742 1.00 97.75 189 PHE A CA 1
ATOM 1397 C C . PHE A 1 189 ? -0.722 -0.020 -3.941 1.00 97.75 189 PHE A C 1
ATOM 1399 O O . PHE A 1 189 ? 0.409 -0.494 -3.881 1.00 97.75 189 PHE A O 1
ATOM 1406 N N . VAL A 1 190 ? -1.816 -0.745 -4.194 1.00 98.56 190 VAL A N 1
ATOM 1407 C CA . VAL A 1 190 ? -1.800 -2.168 -4.558 1.00 98.56 190 VAL A CA 1
ATOM 1408 C C . VAL A 1 190 ? -2.483 -2.379 -5.903 1.00 98.56 190 VAL A C 1
ATOM 1410 O O . VAL A 1 190 ? -3.527 -1.783 -6.170 1.00 98.56 190 VAL A O 1
ATOM 1413 N N . ALA A 1 191 ? -1.910 -3.236 -6.744 1.00 97.88 191 ALA A N 1
ATOM 1414 C CA . ALA A 1 191 ? -2.545 -3.687 -7.976 1.00 97.88 191 ALA A CA 1
ATOM 1415 C C . ALA A 1 191 ? -1.984 -5.030 -8.453 1.00 97.88 191 ALA A C 1
ATOM 1417 O O . ALA A 1 191 ? -0.899 -5.451 -8.058 1.00 97.88 191 ALA A O 1
ATOM 1418 N N . ILE A 1 192 ? -2.725 -5.674 -9.350 1.00 98.12 192 ILE A N 1
ATOM 1419 C CA . ILE A 1 192 ? -2.269 -6.817 -10.144 1.00 98.12 192 ILE A CA 1
ATOM 1420 C C . ILE A 1 192 ? -2.264 -6.383 -11.609 1.00 98.12 192 ILE A C 1
ATOM 1422 O O . ILE A 1 192 ? -3.234 -5.784 -12.082 1.00 98.12 192 ILE A O 1
ATOM 1426 N N . SER A 1 193 ? -1.187 -6.692 -12.334 1.00 96.12 193 SER A N 1
ATOM 1427 C CA . SER A 1 193 ? -1.132 -6.443 -13.775 1.00 96.12 193 SER A CA 1
ATOM 1428 C C . SER A 1 193 ? -2.153 -7.321 -14.508 1.00 96.12 193 SER A C 1
ATOM 1430 O O . SER A 1 193 ? -2.132 -8.541 -14.339 1.00 96.12 193 SER A O 1
ATOM 1432 N N . PRO A 1 194 ? -3.005 -6.765 -15.388 1.00 93.62 194 PRO A N 1
ATOM 1433 C CA . PRO A 1 194 ? -3.937 -7.569 -16.180 1.00 93.62 194 PRO A CA 1
ATOM 1434 C C . PRO A 1 194 ? -3.238 -8.400 -17.269 1.00 93.62 194 PRO A C 1
ATOM 1436 O O . PRO A 1 194 ? -3.875 -9.240 -17.899 1.00 93.62 194 PRO A O 1
ATOM 1439 N N . TYR A 1 195 ? -1.949 -8.149 -17.516 1.00 95.44 195 TYR A N 1
ATOM 1440 C CA . TYR A 1 195 ? -1.140 -8.840 -18.523 1.00 95.44 195 TYR A CA 1
ATOM 1441 C C . TYR A 1 195 ? -0.190 -9.877 -17.909 1.00 95.44 195 TYR A C 1
ATOM 1443 O O . TYR A 1 195 ? 0.601 -10.480 -18.630 1.00 95.44 195 TYR A O 1
ATOM 1451 N N . ASP A 1 196 ? -0.249 -10.070 -16.591 1.00 95.75 196 ASP A N 1
ATOM 1452 C CA . ASP A 1 196 ? 0.534 -11.075 -15.884 1.00 95.75 196 ASP A CA 1
ATOM 1453 C C . ASP A 1 196 ? -0.308 -12.332 -15.629 1.00 95.75 196 ASP A C 1
ATOM 1455 O O . ASP A 1 196 ? -1.282 -12.311 -14.874 1.00 95.75 196 ASP A O 1
ATOM 1459 N N . ALA A 1 197 ? 0.081 -13.440 -16.260 1.00 95.62 197 ALA A N 1
ATOM 1460 C CA . ALA A 1 197 ? -0.596 -14.724 -16.108 1.00 95.62 197 ALA A CA 1
ATOM 1461 C C . ALA A 1 197 ? -0.429 -15.320 -14.700 1.00 95.62 197 ALA A C 1
ATOM 1463 O O . ALA A 1 197 ? -1.313 -16.040 -14.238 1.00 95.62 197 ALA A O 1
ATOM 1464 N N . GLU A 1 198 ? 0.675 -15.008 -14.016 1.00 96.94 198 GLU A N 1
ATOM 1465 C CA . GLU A 1 198 ? 0.949 -15.458 -12.647 1.00 96.94 198 GLU A CA 1
ATOM 1466 C C . GLU A 1 198 ? 0.264 -14.566 -11.603 1.00 96.94 198 GLU A C 1
ATOM 1468 O O . GLU A 1 198 ? 0.185 -14.937 -10.433 1.00 96.94 198 GLU A O 1
ATOM 1473 N N . LYS A 1 199 ? -0.304 -13.432 -12.038 1.00 97.56 199 LYS A N 1
ATOM 1474 C CA . LYS A 1 199 ? -1.070 -12.485 -11.223 1.00 97.56 199 LYS A CA 1
ATOM 1475 C C . LYS A 1 199 ? -0.318 -12.008 -9.979 1.00 97.56 199 LYS A C 1
ATOM 1477 O O . LYS A 1 199 ? -0.894 -11.937 -8.890 1.00 97.56 199 LYS A O 1
ATOM 1482 N N . HIS A 1 200 ? 0.956 -11.676 -10.116 1.00 98.50 200 HIS A N 1
ATOM 1483 C CA . HIS A 1 200 ? 1.720 -11.123 -9.010 1.00 98.50 200 HIS A CA 1
ATOM 1484 C C . HIS A 1 200 ? 1.043 -9.880 -8.428 1.00 98.50 200 HIS A C 1
ATOM 1486 O O . HIS A 1 200 ? 0.429 -9.081 -9.144 1.00 98.50 200 HIS A O 1
ATOM 1492 N N . VAL A 1 201 ? 1.152 -9.724 -7.109 1.00 98.75 201 VAL A N 1
ATOM 1493 C CA . VAL A 1 201 ? 0.581 -8.595 -6.373 1.00 98.75 201 VAL A CA 1
ATOM 1494 C C . VAL A 1 201 ? 1.667 -7.558 -6.157 1.00 98.75 201 VAL A C 1
ATOM 1496 O O . VAL A 1 201 ? 2.682 -7.832 -5.522 1.00 98.75 201 VAL A O 1
ATOM 1499 N N . TRP A 1 202 ? 1.444 -6.358 -6.679 1.00 98.69 202 TRP A N 1
ATOM 1500 C CA . TRP A 1 202 ? 2.400 -5.264 -6.623 1.00 98.69 202 TRP A CA 1
ATOM 1501 C C . TRP A 1 202 ? 1.970 -4.247 -5.580 1.00 98.69 202 TRP A C 1
ATOM 1503 O O . TRP A 1 202 ? 0.851 -3.739 -5.643 1.00 98.69 202 TRP A O 1
ATOM 1513 N N . VAL A 1 203 ? 2.867 -3.927 -4.650 1.00 98.75 203 VAL A N 1
ATOM 1514 C CA . VAL A 1 203 ? 2.650 -2.947 -3.582 1.00 98.75 203 VAL A CA 1
ATOM 1515 C C . VAL A 1 203 ? 3.696 -1.848 -3.685 1.00 98.75 203 VAL A C 1
ATOM 1517 O O . VAL A 1 203 ? 4.893 -2.095 -3.577 1.00 98.75 203 VAL A O 1
ATOM 1520 N N . VAL A 1 204 ? 3.245 -0.614 -3.881 1.00 98.44 204 VAL A N 1
ATOM 1521 C CA . VAL A 1 204 ? 4.101 0.576 -3.870 1.00 98.44 204 VAL A CA 1
ATOM 1522 C C . VAL A 1 204 ? 4.224 1.065 -2.431 1.00 98.44 204 VAL A C 1
ATOM 1524 O O . VAL A 1 204 ? 3.221 1.492 -1.862 1.00 98.44 204 VAL A O 1
ATOM 1527 N N . ASP A 1 205 ? 5.424 1.038 -1.852 1.00 97.44 205 ASP A N 1
ATOM 1528 C CA . ASP A 1 205 ? 5.701 1.645 -0.546 1.00 97.44 205 ASP A CA 1
ATOM 1529 C C . ASP A 1 205 ? 6.392 2.995 -0.753 1.00 97.44 205 ASP A C 1
ATOM 1531 O O . ASP A 1 205 ? 7.575 3.085 -1.104 1.00 97.44 205 ASP A O 1
ATOM 1535 N N . ASP A 1 206 ? 5.636 4.077 -0.553 1.00 94.94 206 ASP A N 1
ATOM 1536 C CA . ASP A 1 206 ? 6.175 5.409 -0.800 1.00 94.94 206 ASP A CA 1
ATOM 1537 C C . ASP A 1 206 ? 7.215 5.798 0.258 1.00 94.94 206 ASP A C 1
ATOM 1539 O O . ASP A 1 206 ? 8.144 6.551 -0.037 1.00 94.94 206 ASP A O 1
ATOM 1543 N N . HIS A 1 207 ? 7.088 5.281 1.480 1.00 95.00 207 HIS A N 1
ATOM 1544 C CA . HIS A 1 207 ? 7.987 5.609 2.573 1.00 95.00 207 HIS A CA 1
ATOM 1545 C C . HIS A 1 207 ? 9.318 4.880 2.424 1.00 95.00 207 HIS A C 1
ATOM 1547 O O . HIS A 1 207 ? 10.359 5.478 2.659 1.00 95.00 207 HIS A O 1
ATOM 1553 N N . LYS A 1 208 ? 9.300 3.617 1.996 1.00 96.25 208 LYS A N 1
ATOM 1554 C CA . LYS A 1 208 ? 10.518 2.838 1.734 1.00 96.25 208 LYS A CA 1
ATOM 1555 C C . LYS A 1 208 ? 11.084 3.026 0.338 1.00 96.25 208 LYS A C 1
ATOM 1557 O O . LYS A 1 208 ? 12.116 2.438 0.037 1.00 96.25 208 LYS A O 1
ATOM 1562 N N . HIS A 1 209 ? 10.468 3.885 -0.473 1.00 97.12 209 HIS A N 1
ATOM 1563 C CA . HIS A 1 209 ? 10.953 4.260 -1.801 1.00 97.12 209 HIS A CA 1
ATOM 1564 C C . HIS A 1 209 ? 11.113 3.064 -2.742 1.00 97.12 209 HIS A C 1
ATOM 1566 O O . HIS A 1 209 ? 11.997 3.048 -3.597 1.00 97.12 209 HIS A O 1
ATOM 1572 N N . VAL A 1 210 ? 10.250 2.064 -2.584 1.00 98.19 210 VAL A N 1
ATOM 1573 C CA . VAL A 1 210 ? 10.329 0.802 -3.314 1.00 98.19 210 VAL A CA 1
ATOM 1574 C C . VAL A 1 210 ? 8.960 0.353 -3.789 1.00 98.19 210 VAL A C 1
ATOM 1576 O O . VAL A 1 210 ? 7.913 0.844 -3.365 1.00 98.19 210 VAL A O 1
ATOM 1579 N N . ILE A 1 211 ? 8.988 -0.615 -4.692 1.00 98.56 211 ILE A N 1
ATOM 1580 C CA . ILE A 1 211 ? 7.830 -1.390 -5.100 1.00 98.56 211 ILE A CA 1
ATOM 1581 C C . ILE A 1 211 ? 8.149 -2.852 -4.824 1.00 98.56 211 ILE A C 1
ATOM 1583 O O . ILE A 1 211 ? 9.162 -3.362 -5.302 1.00 98.56 211 ILE A O 1
ATOM 1587 N N . HIS A 1 212 ? 7.285 -3.506 -4.064 1.00 98.62 212 HIS A N 1
ATOM 1588 C CA . HIS A 1 212 ? 7.349 -4.932 -3.793 1.00 98.62 212 HIS A CA 1
ATOM 1589 C C . HIS A 1 212 ? 6.460 -5.678 -4.783 1.00 98.62 212 HIS A C 1
ATOM 1591 O O . HIS A 1 212 ? 5.336 -5.254 -5.053 1.00 98.62 212 HIS A O 1
ATOM 1597 N N . GLU A 1 213 ? 6.949 -6.794 -5.306 1.00 98.56 213 GLU A N 1
ATOM 1598 C CA . GLU A 1 213 ? 6.165 -7.741 -6.091 1.00 98.56 213 GLU A CA 1
ATOM 1599 C C . GLU A 1 213 ? 6.102 -9.062 -5.332 1.00 98.56 213 GLU A C 1
ATOM 1601 O O . GLU A 1 213 ? 7.134 -9.662 -5.042 1.00 98.56 213 GLU A O 1
ATOM 1606 N N . PHE A 1 214 ? 4.897 -9.523 -5.019 1.00 98.81 214 PHE A N 1
ATOM 1607 C CA . PHE A 1 214 ? 4.644 -10.769 -4.302 1.00 98.81 214 PHE A CA 1
ATOM 1608 C C . PHE A 1 214 ? 4.012 -11.805 -5.225 1.00 98.81 214 PHE A C 1
ATOM 1610 O O . PHE A 1 214 ? 3.307 -11.457 -6.177 1.00 98.81 214 PHE A O 1
ATOM 1617 N N . THR A 1 215 ? 4.221 -13.088 -4.924 1.00 98.75 215 THR A N 1
ATOM 1618 C CA . THR A 1 215 ? 3.447 -14.170 -5.543 1.00 98.75 215 THR A CA 1
ATOM 1619 C C . THR A 1 215 ? 1.961 -13.926 -5.321 1.00 98.75 215 THR A C 1
ATOM 1621 O O . THR A 1 215 ? 1.569 -13.292 -4.338 1.00 98.75 215 THR A O 1
ATOM 1624 N N . ASN A 1 216 ? 1.112 -14.417 -6.230 1.00 98.25 216 ASN A N 1
ATOM 1625 C CA . ASN A 1 216 ? -0.321 -14.168 -6.113 1.00 98.25 216 ASN A CA 1
ATOM 1626 C C . ASN A 1 216 ? -0.860 -14.626 -4.755 1.00 98.25 216 ASN A C 1
ATOM 1628 O O . ASN A 1 216 ? -1.656 -13.907 -4.182 1.00 98.25 216 ASN A O 1
ATOM 1632 N N . ASP A 1 217 ? -0.393 -15.746 -4.208 1.00 97.62 217 ASP A N 1
ATOM 1633 C CA . ASP A 1 217 ? -0.793 -16.272 -2.896 1.00 97.62 217 ASP A CA 1
ATOM 1634 C C . ASP A 1 217 ? -0.131 -15.587 -1.682 1.00 97.62 217 ASP A C 1
ATOM 1636 O O . ASP A 1 217 ? -0.448 -15.933 -0.548 1.00 97.62 217 ASP A O 1
ATOM 1640 N N . GLY A 1 218 ? 0.782 -14.634 -1.894 1.00 97.94 218 GLY A N 1
ATOM 1641 C CA . GLY A 1 218 ? 1.480 -13.921 -0.822 1.00 97.94 218 GLY A CA 1
ATOM 1642 C C . GLY A 1 218 ? 2.503 -14.750 -0.052 1.00 97.94 218 GLY A C 1
ATOM 1643 O O . GLY A 1 218 ? 2.969 -14.316 0.998 1.00 97.94 218 GLY A O 1
ATOM 1644 N N . THR A 1 219 ? 2.860 -15.944 -0.527 1.00 98.12 219 THR A N 1
ATOM 1645 C CA . THR A 1 219 ? 3.824 -16.809 0.172 1.00 98.12 219 THR A CA 1
ATOM 1646 C C . THR A 1 219 ? 5.266 -16.321 0.043 1.00 98.12 219 THR A C 1
ATOM 1648 O O . THR A 1 219 ? 6.098 -16.625 0.901 1.00 98.12 219 THR A O 1
ATOM 1651 N N . ARG A 1 220 ? 5.590 -15.563 -1.014 1.00 98.00 220 ARG A N 1
ATOM 1652 C CA . ARG A 1 220 ? 6.951 -15.103 -1.308 1.00 98.00 220 ARG A CA 1
ATOM 1653 C C . ARG A 1 220 ? 6.974 -13.705 -1.928 1.00 98.00 220 ARG A C 1
ATOM 1655 O O . ARG A 1 220 ? 6.197 -13.397 -2.827 1.00 98.00 220 ARG A O 1
ATOM 1662 N N . GLU A 1 221 ? 7.973 -12.910 -1.542 1.00 98.12 221 GLU A N 1
ATOM 1663 C CA . GLU A 1 221 ? 8.386 -11.736 -2.316 1.00 98.12 221 GLU A CA 1
ATOM 1664 C C . GLU A 1 221 ? 9.216 -12.178 -3.530 1.00 98.12 221 GLU A C 1
ATOM 1666 O O . GLU A 1 221 ? 10.235 -12.868 -3.416 1.00 98.12 221 GLU A O 1
ATOM 1671 N N . VAL A 1 222 ? 8.740 -11.824 -4.718 1.00 97.88 222 VAL A N 1
ATOM 1672 C CA . VAL A 1 222 ? 9.371 -12.146 -5.996 1.00 97.88 222 VAL A CA 1
ATOM 1673 C C . VAL A 1 222 ? 10.562 -11.247 -6.253 1.00 97.88 222 VAL A C 1
ATOM 1675 O O . VAL A 1 222 ? 11.629 -11.755 -6.606 1.00 97.88 222 VAL A O 1
ATOM 1678 N N . ARG A 1 223 ? 10.380 -9.938 -6.067 1.00 96.44 223 ARG A N 1
ATOM 1679 C CA . ARG A 1 223 ? 11.438 -8.930 -6.156 1.00 96.44 223 ARG A CA 1
ATOM 1680 C C . ARG A 1 223 ? 11.015 -7.619 -5.499 1.00 96.44 223 ARG A C 1
ATOM 1682 O O . ARG A 1 223 ? 9.828 -7.331 -5.359 1.00 96.44 223 ARG A O 1
ATOM 1689 N N . THR A 1 224 ? 12.018 -6.789 -5.240 1.00 98.12 224 THR A N 1
ATOM 1690 C CA . THR A 1 224 ? 11.876 -5.379 -4.880 1.00 98.12 224 THR A CA 1
ATOM 1691 C C . THR A 1 224 ? 12.476 -4.520 -5.998 1.00 98.12 224 THR A C 1
ATOM 1693 O O . THR A 1 224 ? 13.565 -4.819 -6.492 1.00 98.12 224 THR A O 1
ATOM 1696 N N . ILE A 1 225 ? 11.784 -3.458 -6.410 1.00 98.25 225 ILE A N 1
ATOM 1697 C CA . ILE A 1 225 ? 12.288 -2.456 -7.362 1.00 98.25 225 ILE A CA 1
ATOM 1698 C C . ILE A 1 225 ? 12.484 -1.142 -6.611 1.00 98.25 225 ILE A C 1
ATOM 1700 O O . ILE A 1 225 ? 11.568 -0.678 -5.934 1.00 98.25 225 ILE A O 1
ATOM 1704 N N . GLY A 1 226 ? 13.655 -0.529 -6.763 1.00 97.38 226 GLY A N 1
ATOM 1705 C CA . GLY A 1 226 ? 14.113 0.559 -5.901 1.00 97.38 226 GLY A CA 1
ATOM 1706 C C . GLY A 1 226 ? 15.200 0.077 -4.934 1.00 97.38 226 GLY A C 1
ATOM 1707 O O . GLY A 1 226 ? 15.443 -1.127 -4.820 1.00 97.38 226 GLY A O 1
ATOM 1708 N N . THR A 1 227 ? 15.812 1.002 -4.201 1.00 97.56 227 THR A N 1
ATOM 1709 C CA . THR A 1 227 ? 16.696 0.674 -3.075 1.00 97.56 227 THR A CA 1
ATOM 1710 C C . THR A 1 227 ? 15.962 0.975 -1.774 1.00 97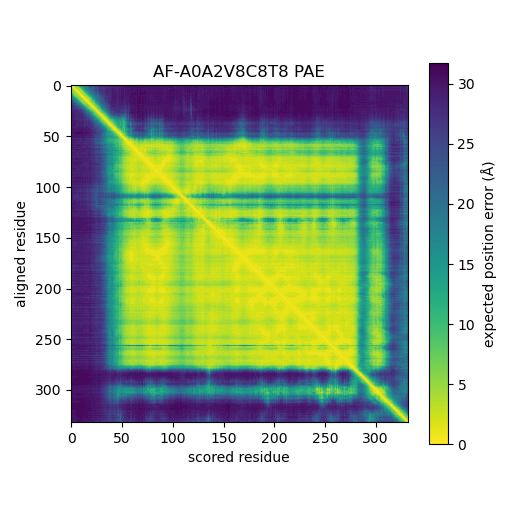.56 227 THR A C 1
ATOM 1712 O O . THR A 1 227 ? 15.517 2.099 -1.541 1.00 97.56 227 THR A O 1
ATOM 1715 N N . TYR A 1 228 ? 15.805 -0.045 -0.934 1.00 97.31 228 TYR A N 1
ATOM 1716 C CA . TYR A 1 228 ? 14.970 0.022 0.262 1.00 97.31 228 TYR A CA 1
ATOM 1717 C C . TYR A 1 228 ? 15.440 1.103 1.243 1.00 97.31 228 TYR A C 1
ATOM 1719 O O . TYR A 1 228 ? 16.531 1.017 1.801 1.00 97.31 228 TYR A O 1
ATOM 1727 N N . GLY A 1 229 ? 14.585 2.099 1.484 1.00 95.81 229 GLY A N 1
ATOM 1728 C CA . GLY A 1 229 ? 14.857 3.204 2.405 1.00 95.81 229 GLY A CA 1
ATOM 1729 C C . GLY A 1 229 ? 15.832 4.261 1.878 1.00 95.81 229 GLY A C 1
ATOM 1730 O O . GLY A 1 229 ? 16.208 5.146 2.639 1.00 95.81 229 GLY A O 1
ATOM 1731 N N . GLU A 1 230 ? 16.228 4.204 0.603 1.00 96.25 230 GLU A N 1
ATOM 1732 C CA . GLU A 1 230 ? 17.152 5.175 0.007 1.00 96.25 230 GLU A CA 1
ATOM 1733 C C . GLU A 1 230 ? 16.436 6.034 -1.052 1.00 96.25 230 GLU A C 1
ATOM 1735 O O . GLU A 1 230 ? 16.134 5.550 -2.150 1.00 96.25 230 GLU A O 1
ATOM 1740 N N . PRO A 1 231 ? 16.134 7.315 -0.755 1.00 95.50 231 PRO A N 1
ATOM 1741 C CA . PRO A 1 231 ? 15.484 8.192 -1.715 1.00 95.50 231 PRO A CA 1
ATOM 1742 C C . PRO A 1 231 ? 16.454 8.635 -2.810 1.00 95.50 231 PRO A C 1
ATOM 1744 O O . PRO A 1 231 ? 17.590 9.026 -2.545 1.00 95.50 231 PRO A O 1
ATOM 1747 N N . GLY A 1 232 ? 15.973 8.707 -4.047 1.00 94.38 232 GLY A N 1
ATOM 1748 C CA . GLY A 1 232 ? 16.761 9.210 -5.166 1.00 94.38 232 GLY A CA 1
ATOM 1749 C C . GLY A 1 232 ? 15.956 9.379 -6.448 1.00 94.38 232 GLY A C 1
ATOM 1750 O O . GLY A 1 232 ? 14.770 9.066 -6.517 1.00 94.38 232 GLY A O 1
ATOM 1751 N N . ALA A 1 233 ? 16.601 9.931 -7.473 1.00 92.56 233 ALA A N 1
ATOM 1752 C CA . ALA A 1 233 ? 15.973 10.230 -8.760 1.00 92.56 233 ALA A CA 1
ATOM 1753 C C . ALA A 1 233 ? 16.789 9.701 -9.953 1.00 92.56 233 ALA A C 1
ATOM 1755 O O . ALA A 1 233 ? 16.733 10.270 -11.046 1.00 92.56 233 ALA A O 1
ATOM 1756 N N . ASP A 1 234 ? 17.528 8.609 -9.753 1.00 94.06 234 ASP A N 1
ATOM 1757 C CA . ASP A 1 234 ? 18.312 7.919 -10.783 1.00 94.06 234 ASP A CA 1
ATOM 1758 C C . ASP A 1 234 ? 17.598 6.645 -11.288 1.00 94.06 234 ASP A C 1
ATOM 1760 O O . ASP A 1 234 ? 16.369 6.542 -11.203 1.00 94.06 234 ASP A O 1
ATOM 1764 N N . ASP A 1 235 ? 18.345 5.724 -11.898 1.00 94.44 235 ASP A N 1
ATOM 1765 C CA . ASP A 1 235 ? 17.852 4.477 -12.488 1.00 94.44 235 ASP A CA 1
ATOM 1766 C C . ASP A 1 235 ? 17.596 3.352 -11.470 1.00 94.44 235 ASP A C 1
ATOM 1768 O O . ASP A 1 235 ? 16.997 2.337 -11.833 1.00 94.44 235 ASP A O 1
ATOM 1772 N N . LYS A 1 236 ? 18.019 3.524 -10.213 1.00 95.69 236 LYS A N 1
ATOM 1773 C CA . LYS A 1 236 ? 17.908 2.522 -9.141 1.00 95.69 236 LYS A CA 1
ATOM 1774 C C . LYS A 1 236 ? 17.040 2.970 -7.978 1.00 95.69 236 LYS A C 1
ATOM 1776 O O . LYS A 1 236 ? 16.521 2.122 -7.265 1.00 95.69 236 LYS A O 1
ATOM 1781 N N . HIS A 1 237 ? 16.869 4.270 -7.790 1.00 97.31 237 HIS A N 1
ATOM 1782 C CA . HIS A 1 237 ? 16.158 4.832 -6.650 1.00 97.31 237 HIS A CA 1
ATOM 1783 C C . HIS A 1 237 ? 14.826 5.444 -7.068 1.00 97.31 237 HIS A C 1
ATOM 1785 O O . HIS A 1 237 ? 14.683 5.945 -8.185 1.00 97.31 237 HIS A O 1
ATOM 1791 N N . PHE A 1 238 ? 13.872 5.468 -6.141 1.00 97.62 238 PHE A N 1
ATOM 1792 C CA . PHE A 1 238 ? 12.688 6.319 -6.220 1.00 97.62 238 PHE A CA 1
ATOM 1793 C C . PHE A 1 238 ? 12.735 7.382 -5.129 1.00 97.62 238 PHE A C 1
ATOM 1795 O O . PHE A 1 238 ? 13.483 7.267 -4.165 1.00 97.62 238 PHE A O 1
ATOM 1802 N N . ASN A 1 239 ? 11.900 8.408 -5.240 1.00 95.25 239 ASN A N 1
ATOM 1803 C CA . ASN A 1 239 ? 11.699 9.373 -4.174 1.00 95.25 239 ASN A CA 1
ATOM 1804 C C . ASN A 1 239 ? 10.201 9.521 -3.919 1.00 95.25 239 ASN A C 1
ATOM 1806 O O . ASN A 1 239 ? 9.531 10.460 -4.369 1.00 95.25 239 ASN A O 1
ATOM 1810 N N . ARG A 1 240 ? 9.709 8.547 -3.150 1.00 94.38 240 ARG A N 1
ATOM 1811 C CA . ARG A 1 240 ? 8.308 8.374 -2.768 1.00 94.38 240 ARG A CA 1
ATOM 1812 C C . ARG A 1 240 ? 7.378 8.093 -3.962 1.00 94.38 240 ARG A C 1
ATOM 1814 O O . ARG A 1 240 ? 6.580 8.961 -4.351 1.00 94.38 240 ARG A O 1
ATOM 1821 N N . PRO A 1 241 ? 7.466 6.877 -4.536 1.00 96.50 241 PRO A N 1
ATOM 1822 C CA . PRO A 1 241 ? 6.575 6.434 -5.600 1.00 96.50 241 PRO A CA 1
ATOM 1823 C C . PRO A 1 241 ? 5.147 6.276 -5.084 1.00 96.50 241 PRO A C 1
ATOM 1825 O O . PRO A 1 241 ? 4.934 5.952 -3.923 1.00 96.50 241 PRO A O 1
ATOM 1828 N N . THR A 1 242 ? 4.152 6.531 -5.933 1.00 94.44 242 THR A N 1
ATOM 1829 C CA . THR A 1 242 ? 2.742 6.564 -5.504 1.00 94.44 242 THR A CA 1
ATOM 1830 C C . THR A 1 242 ? 1.816 5.677 -6.315 1.00 94.44 242 THR A C 1
ATOM 1832 O O . THR A 1 242 ? 0.719 5.369 -5.851 1.00 94.44 242 THR A O 1
ATOM 1835 N N . PHE A 1 243 ? 2.215 5.294 -7.527 1.00 95.56 243 PHE A N 1
ATOM 1836 C CA . PHE A 1 243 ? 1.355 4.564 -8.452 1.00 95.56 243 PHE A CA 1
ATOM 1837 C C . PHE A 1 243 ? 2.179 3.788 -9.481 1.00 95.56 243 PHE A C 1
ATOM 1839 O O . PHE A 1 243 ? 3.283 4.210 -9.829 1.00 95.56 243 PHE A O 1
ATOM 1846 N N . ILE A 1 244 ? 1.612 2.708 -10.013 1.00 96.44 244 ILE A N 1
ATOM 1847 C CA . ILE A 1 244 ? 2.181 1.892 -11.091 1.00 96.44 244 ILE A CA 1
ATOM 1848 C C . ILE A 1 244 ? 1.072 1.475 -12.067 1.00 96.44 244 ILE A C 1
ATOM 1850 O O . ILE A 1 244 ? -0.067 1.273 -11.651 1.00 96.44 244 ILE A O 1
ATOM 1854 N N . ASP A 1 245 ? 1.392 1.377 -13.358 1.00 96.56 245 ASP A N 1
ATOM 1855 C CA . ASP A 1 245 ? 0.502 0.801 -14.376 1.00 96.56 245 ASP A CA 1
ATOM 1856 C C . ASP A 1 245 ? 1.308 0.116 -15.495 1.00 96.56 245 ASP A C 1
ATOM 1858 O O . ASP A 1 245 ? 2.473 0.454 -15.732 1.00 96.56 245 ASP A O 1
ATOM 1862 N N . TRP A 1 246 ? 0.684 -0.824 -16.203 1.00 96.56 246 TRP A N 1
ATOM 1863 C CA . TRP A 1 246 ? 1.337 -1.714 -17.165 1.00 96.56 246 TRP A CA 1
ATOM 1864 C C . TRP A 1 246 ? 0.862 -1.494 -18.598 1.00 96.56 246 TRP A C 1
ATOM 1866 O O . TRP A 1 246 ? -0.290 -1.159 -18.880 1.00 96.56 246 TRP A O 1
ATOM 1876 N N . PHE A 1 247 ? 1.766 -1.756 -19.533 1.00 95.38 247 PHE A N 1
ATOM 1877 C CA . PHE A 1 247 ? 1.468 -1.898 -20.949 1.00 95.38 247 PHE A CA 1
ATOM 1878 C C . PHE A 1 247 ? 1.218 -3.377 -21.301 1.00 95.38 247 PHE A C 1
ATOM 1880 O O . PHE A 1 247 ? 1.719 -4.262 -20.605 1.00 95.38 247 PHE A O 1
ATOM 1887 N N . PRO A 1 248 ? 0.514 -3.668 -22.414 1.00 95.62 248 PRO A N 1
ATOM 1888 C CA . PRO A 1 248 ? 0.255 -5.045 -22.851 1.00 95.62 248 PRO A CA 1
ATOM 1889 C C . PRO A 1 248 ? 1.500 -5.909 -23.097 1.00 95.62 248 PRO A C 1
ATOM 1891 O O . PRO A 1 248 ? 1.413 -7.130 -23.058 1.00 95.62 248 PRO A O 1
ATOM 1894 N N . ASP A 1 249 ? 2.654 -5.295 -23.367 1.00 94.06 249 ASP A N 1
ATOM 1895 C CA . ASP A 1 249 ? 3.932 -5.992 -23.568 1.00 94.06 249 ASP A CA 1
ATOM 1896 C C . ASP A 1 249 ? 4.646 -6.356 -22.248 1.00 94.06 249 ASP A C 1
ATOM 1898 O O . ASP A 1 249 ? 5.765 -6.876 -22.262 1.00 94.06 249 ASP A O 1
ATOM 1902 N N . GLY A 1 250 ? 4.013 -6.068 -21.107 1.00 94.56 250 GLY A N 1
ATOM 1903 C CA . GLY A 1 250 ? 4.545 -6.290 -19.766 1.00 94.56 250 GLY A CA 1
ATOM 1904 C C . GLY A 1 250 ? 5.502 -5.198 -19.285 1.00 94.56 250 GLY A C 1
ATOM 1905 O O . GLY A 1 250 ? 5.896 -5.219 -18.122 1.00 94.56 250 GLY A O 1
ATOM 1906 N N . THR A 1 251 ? 5.875 -4.227 -20.129 1.00 97.38 251 THR A N 1
ATOM 1907 C CA . THR A 1 251 ? 6.579 -3.030 -19.648 1.00 97.38 251 THR A CA 1
ATOM 1908 C C . THR A 1 251 ? 5.649 -2.203 -18.765 1.00 97.38 251 THR A C 1
ATOM 1910 O O . THR A 1 251 ? 4.427 -2.314 -18.861 1.00 97.38 251 THR A O 1
ATOM 1913 N N . PHE A 1 252 ? 6.197 -1.359 -17.895 1.00 97.75 252 PHE A N 1
ATOM 1914 C CA . PHE A 1 252 ? 5.375 -0.611 -16.943 1.00 97.75 252 PHE A CA 1
ATOM 1915 C C . PHE A 1 252 ? 5.934 0.770 -16.643 1.00 97.75 252 PHE A C 1
ATOM 1917 O O . PHE A 1 252 ? 7.092 1.080 -16.934 1.00 97.75 252 PHE A O 1
ATOM 1924 N N . VAL A 1 253 ? 5.076 1.622 -16.092 1.00 97.75 253 VAL A N 1
ATOM 1925 C CA . VAL A 1 253 ? 5.416 2.971 -15.646 1.00 97.75 253 VAL A CA 1
ATOM 1926 C C . VAL A 1 253 ? 5.076 3.158 -14.183 1.00 97.75 253 VAL A C 1
ATOM 1928 O O . VAL A 1 253 ? 4.038 2.708 -13.712 1.00 97.75 253 VAL A O 1
ATOM 1931 N N . VAL A 1 254 ? 5.938 3.888 -13.489 1.00 97.38 254 VAL A N 1
ATOM 1932 C CA . VAL A 1 254 ? 5.790 4.251 -12.084 1.00 97.38 254 VAL A CA 1
ATOM 1933 C C . VAL A 1 254 ? 5.668 5.764 -11.980 1.00 97.38 254 VAL A C 1
ATOM 1935 O O . VAL A 1 254 ? 6.489 6.503 -12.528 1.00 97.38 254 VAL A O 1
ATOM 1938 N N . ALA A 1 255 ? 4.653 6.229 -11.259 1.00 95.75 255 ALA A N 1
ATOM 1939 C CA . ALA A 1 255 ? 4.549 7.610 -10.820 1.00 95.75 255 ALA A CA 1
ATOM 1940 C C . ALA A 1 255 ? 5.441 7.811 -9.586 1.00 95.75 255 ALA A C 1
ATOM 1942 O O . ALA A 1 255 ? 5.045 7.501 -8.463 1.00 95.75 255 ALA A O 1
ATOM 1943 N N . ASP A 1 256 ? 6.638 8.354 -9.788 1.00 94.50 256 ASP A N 1
ATOM 1944 C CA . ASP A 1 256 ? 7.567 8.709 -8.713 1.00 94.50 256 ASP A CA 1
ATOM 1945 C C . ASP A 1 256 ? 7.210 10.106 -8.179 1.00 94.50 256 ASP A C 1
ATOM 1947 O O . ASP A 1 256 ? 7.757 11.129 -8.601 1.00 94.50 256 ASP A O 1
ATOM 1951 N N . GLY A 1 257 ? 6.113 10.159 -7.415 1.00 78.75 257 GLY A N 1
ATOM 1952 C CA . GLY A 1 257 ? 5.198 11.299 -7.433 1.00 78.75 257 GLY A CA 1
ATOM 1953 C C . GLY A 1 257 ? 5.266 12.261 -6.252 1.00 78.75 257 GLY A C 1
ATOM 1954 O O . GLY A 1 257 ? 5.085 13.460 -6.471 1.00 78.75 257 GLY A O 1
ATOM 1955 N N . TYR A 1 258 ? 5.495 11.789 -5.023 1.00 87.06 258 TYR A N 1
ATOM 1956 C CA . TYR A 1 258 ? 5.416 12.680 -3.857 1.00 87.06 258 TYR A CA 1
ATOM 1957 C C . TYR A 1 258 ? 6.604 13.638 -3.777 1.00 87.06 258 TYR A C 1
ATOM 1959 O O . TYR A 1 258 ? 6.408 14.811 -3.452 1.00 87.06 258 TYR A O 1
ATOM 1967 N N . ASN A 1 259 ? 7.804 13.163 -4.118 1.00 89.56 259 ASN A N 1
ATOM 1968 C CA . ASN A 1 259 ? 9.022 13.972 -4.120 1.00 89.56 259 ASN A CA 1
ATOM 1969 C C . ASN A 1 259 ? 9.816 13.852 -5.432 1.00 89.56 259 ASN A C 1
ATOM 1971 O O . ASN A 1 259 ? 10.440 14.830 -5.839 1.00 89.56 259 ASN A O 1
ATOM 1975 N N . GLY A 1 260 ? 9.774 12.702 -6.117 1.00 87.25 260 GLY A N 1
ATOM 1976 C CA . GLY A 1 260 ? 10.532 12.463 -7.353 1.00 87.25 260 GLY A CA 1
ATOM 1977 C C . GLY A 1 260 ? 10.110 13.346 -8.531 1.00 87.25 260 GLY A C 1
ATOM 1978 O O . GLY A 1 260 ? 10.935 13.727 -9.358 1.00 87.25 260 GLY A O 1
ATOM 1979 N N . THR A 1 261 ? 8.838 13.755 -8.589 1.00 89.69 261 THR A N 1
ATOM 1980 C CA . THR A 1 261 ? 8.257 14.612 -9.643 1.00 89.69 261 THR A CA 1
ATOM 1981 C C . THR A 1 261 ? 8.496 14.114 -11.075 1.00 89.69 261 THR A C 1
ATOM 1983 O O . THR A 1 261 ? 8.628 14.908 -12.012 1.00 89.69 261 THR A O 1
ATOM 1986 N N . ARG A 1 262 ? 8.524 12.792 -11.263 1.00 92.31 262 ARG A N 1
ATOM 1987 C CA . ARG A 1 262 ? 8.777 12.145 -12.557 1.00 92.31 262 ARG A CA 1
ATOM 1988 C C . ARG A 1 262 ? 7.891 10.917 -12.761 1.00 92.31 262 ARG A C 1
ATOM 1990 O O . ARG A 1 262 ? 7.273 10.404 -11.831 1.00 92.31 262 ARG A O 1
ATOM 1997 N N . VAL A 1 263 ? 7.846 10.451 -14.001 1.00 95.56 263 VAL A N 1
ATOM 1998 C CA . VAL A 1 263 ? 7.361 9.126 -14.381 1.00 95.56 263 VAL A CA 1
ATOM 1999 C C . VAL A 1 263 ? 8.562 8.326 -14.854 1.00 95.56 263 VAL A C 1
ATOM 2001 O O . VAL A 1 263 ? 9.355 8.823 -15.655 1.00 95.56 263 VAL A O 1
ATOM 2004 N N . VAL A 1 264 ? 8.696 7.100 -14.363 1.00 96.75 264 VAL A N 1
ATOM 2005 C CA . VAL A 1 264 ? 9.794 6.195 -14.713 1.00 96.75 264 VAL A CA 1
ATOM 2006 C C . VAL A 1 264 ? 9.223 5.001 -15.460 1.00 96.75 264 VAL A C 1
ATOM 2008 O O . VAL A 1 264 ? 8.252 4.408 -15.002 1.00 96.75 264 VAL A O 1
ATOM 2011 N N . LYS A 1 265 ? 9.804 4.651 -16.608 1.00 97.62 265 LYS A N 1
ATOM 2012 C CA . LYS A 1 265 ? 9.455 3.457 -17.378 1.00 97.62 265 LYS A CA 1
ATOM 2013 C C . LYS A 1 265 ? 10.480 2.356 -17.140 1.00 97.62 265 LYS A C 1
ATOM 2015 O O . LYS A 1 265 ? 11.687 2.589 -17.244 1.00 97.62 265 LYS A O 1
ATOM 2020 N N . PHE A 1 266 ? 9.969 1.153 -16.936 1.00 98.31 266 PHE A N 1
ATOM 2021 C CA . PHE A 1 266 ? 10.731 -0.076 -16.788 1.00 98.31 266 PHE A CA 1
ATOM 2022 C C . PHE A 1 266 ? 10.339 -1.080 -17.869 1.00 98.31 266 PHE A C 1
ATOM 2024 O O . PHE A 1 266 ? 9.235 -1.028 -18.421 1.00 98.31 266 PHE A O 1
ATOM 2031 N N . ASP A 1 267 ? 11.253 -1.992 -18.182 1.00 97.31 267 ASP A N 1
ATOM 2032 C CA . ASP A 1 267 ? 10.909 -3.186 -18.943 1.00 97.31 267 ASP A CA 1
ATOM 2033 C C . ASP A 1 267 ? 10.190 -4.217 -18.055 1.00 97.31 267 ASP A C 1
ATOM 2035 O O . ASP A 1 267 ? 10.092 -4.052 -16.840 1.00 97.31 267 ASP A O 1
ATOM 2039 N N . LYS A 1 268 ? 9.691 -5.305 -18.650 1.00 95.38 268 LYS A N 1
ATOM 2040 C CA . LYS A 1 268 ? 8.975 -6.366 -17.916 1.00 95.38 268 LYS A CA 1
ATOM 2041 C C . LYS A 1 268 ? 9.803 -7.038 -16.807 1.00 95.38 268 LYS A C 1
ATOM 2043 O O . LYS A 1 268 ? 9.257 -7.592 -15.855 1.00 95.38 268 LYS A O 1
ATOM 2048 N N . ASN A 1 269 ? 11.130 -6.971 -16.906 1.00 93.94 269 ASN A N 1
ATOM 2049 C CA . ASN A 1 269 ? 12.056 -7.535 -15.930 1.00 93.94 269 ASN A CA 1
ATOM 2050 C C . ASN A 1 269 ? 12.416 -6.525 -14.828 1.00 93.94 269 ASN A C 1
ATOM 2052 O O . ASN A 1 269 ? 13.199 -6.852 -13.938 1.00 93.94 269 ASN A O 1
ATOM 2056 N N . GLY A 1 270 ? 11.805 -5.337 -14.831 1.00 95.19 270 GLY A N 1
ATOM 2057 C CA . GLY A 1 270 ? 12.030 -4.306 -13.825 1.00 95.19 270 GLY A CA 1
ATOM 2058 C C . GLY A 1 270 ? 13.324 -3.530 -14.041 1.00 95.19 270 GLY A C 1
ATOM 2059 O O . GLY A 1 270 ? 13.765 -2.818 -13.143 1.00 95.19 270 GLY A O 1
ATOM 2060 N N . LYS A 1 271 ? 13.942 -3.630 -15.223 1.00 96.75 271 LYS A N 1
ATOM 2061 C CA . LYS A 1 271 ? 15.121 -2.833 -15.557 1.00 96.75 271 LYS A CA 1
ATOM 2062 C C . LYS A 1 271 ? 14.691 -1.458 -16.053 1.00 96.75 271 LYS A C 1
ATOM 2064 O O . LYS A 1 271 ? 13.790 -1.333 -16.884 1.00 96.75 271 LYS A O 1
ATOM 2069 N N . TYR A 1 272 ? 15.370 -0.424 -15.565 1.00 97.62 272 TYR A N 1
ATOM 2070 C CA . TYR A 1 272 ? 15.151 0.952 -15.998 1.00 97.62 272 TYR A CA 1
ATOM 2071 C C . TYR A 1 272 ? 15.306 1.100 -17.520 1.00 97.62 272 TYR A C 1
ATOM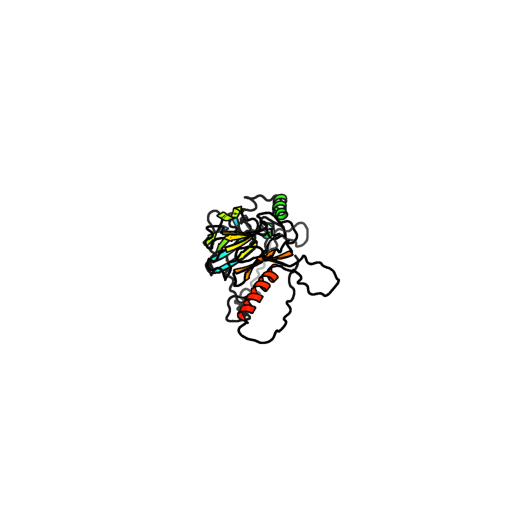 2073 O O . TYR A 1 272 ? 16.270 0.604 -18.120 1.00 97.62 272 TYR A O 1
ATOM 2081 N N . VAL A 1 273 ? 14.358 1.817 -18.131 1.00 98.12 273 VAL A N 1
ATOM 2082 C CA . VAL A 1 273 ? 14.362 2.167 -19.558 1.00 98.12 273 VAL A CA 1
ATOM 2083 C C . VAL A 1 273 ? 14.579 3.665 -19.735 1.00 98.12 273 VAL A C 1
ATOM 2085 O O . VAL A 1 273 ? 15.497 4.083 -20.436 1.00 98.12 273 VAL A O 1
ATOM 2088 N N . THR A 1 274 ? 13.713 4.487 -19.140 1.00 96.75 274 THR A N 1
ATOM 2089 C CA . THR A 1 274 ? 13.773 5.949 -19.256 1.00 96.75 274 THR A CA 1
ATOM 2090 C C . THR A 1 274 ? 12.898 6.613 -18.193 1.00 96.75 274 THR A C 1
ATOM 2092 O O . THR A 1 274 ? 12.055 5.956 -17.585 1.00 96.75 274 THR A O 1
ATOM 2095 N N . ALA A 1 275 ? 13.044 7.921 -18.002 1.00 95.00 275 ALA A N 1
ATOM 2096 C CA . ALA A 1 275 ? 12.186 8.720 -17.141 1.00 95.00 275 ALA A CA 1
ATOM 2097 C C . ALA A 1 275 ? 11.912 10.090 -17.766 1.00 95.00 275 ALA A C 1
ATOM 2099 O O . ALA A 1 275 ? 12.716 10.617 -18.536 1.00 95.00 275 ALA A O 1
ATOM 2100 N N . TRP A 1 276 ? 10.767 10.678 -17.426 1.00 93.44 276 TRP A N 1
ATOM 2101 C CA . TRP A 1 276 ? 10.390 12.021 -17.860 1.00 93.44 276 TRP A CA 1
ATOM 2102 C C . TRP A 1 276 ? 9.558 12.738 -16.800 1.00 93.44 276 TRP A C 1
ATOM 2104 O O . TRP A 1 276 ? 8.896 12.121 -15.971 1.00 93.44 276 TRP A O 1
ATOM 2114 N N . GLY A 1 277 ? 9.551 14.066 -16.866 1.00 88.38 277 GLY A N 1
ATOM 2115 C CA . GLY A 1 277 ? 8.880 14.919 -15.890 1.00 88.38 277 GLY A CA 1
ATOM 2116 C C . GLY A 1 277 ? 9.872 15.761 -15.101 1.00 88.38 277 GLY A C 1
ATOM 2117 O O . GLY A 1 277 ? 11.077 15.531 -15.129 1.00 88.38 277 GLY A O 1
ATOM 2118 N N . GLN A 1 278 ? 9.342 16.798 -14.468 1.00 82.38 278 GLN A N 1
ATOM 2119 C CA . GLN A 1 278 ? 10.078 17.704 -13.600 1.00 82.38 278 GLN A CA 1
ATOM 2120 C C . GLN A 1 278 ? 9.088 18.372 -12.649 1.00 82.38 278 GLN A C 1
ATOM 2122 O O . GLN A 1 278 ? 7.900 18.509 -12.973 1.00 82.38 278 GLN A O 1
ATOM 2127 N N . LYS A 1 279 ? 9.590 18.857 -11.513 1.00 81.31 279 LYS A N 1
ATOM 2128 C CA . LYS A 1 279 ? 8.808 19.678 -10.590 1.00 81.31 279 LYS A CA 1
ATOM 2129 C C . LYS A 1 279 ? 8.206 20.875 -11.329 1.00 81.31 279 LYS A C 1
ATOM 2131 O O . LYS A 1 279 ? 8.893 21.583 -12.066 1.00 81.31 279 LYS A O 1
ATOM 2136 N N . GLY A 1 280 ? 6.908 21.100 -11.135 1.00 69.50 280 GLY A N 1
ATOM 2137 C CA . GLY A 1 280 ? 6.232 22.265 -11.692 1.00 69.50 280 GLY A CA 1
ATOM 2138 C C . GLY A 1 280 ? 6.844 23.552 -11.141 1.00 69.50 280 GLY A C 1
ATOM 2139 O O . GLY A 1 280 ? 6.822 23.777 -9.934 1.00 69.50 280 GLY A O 1
ATOM 2140 N N . ILE A 1 281 ? 7.376 24.397 -12.023 1.00 69.88 281 ILE A N 1
ATOM 2141 C CA . ILE A 1 281 ? 7.785 25.760 -11.685 1.00 69.88 281 ILE A CA 1
ATOM 2142 C C . ILE A 1 281 ? 6.601 26.701 -11.916 1.00 69.88 281 ILE A C 1
ATOM 2144 O O . ILE A 1 281 ? 6.063 26.796 -13.021 1.00 69.88 281 ILE A O 1
ATOM 2148 N N . THR A 1 282 ? 6.167 27.397 -10.869 1.00 54.12 282 THR A N 1
ATOM 2149 C CA . THR A 1 282 ? 5.196 28.490 -10.980 1.00 54.12 282 THR A CA 1
ATOM 2150 C C . THR A 1 282 ? 5.917 29.739 -11.484 1.00 54.12 282 THR A C 1
ATOM 2152 O O . THR A 1 282 ? 6.165 30.664 -10.717 1.00 54.12 282 THR A O 1
ATOM 2155 N N . SER A 1 283 ? 6.303 29.776 -12.761 1.00 49.22 283 SER A N 1
ATOM 2156 C CA . SER A 1 283 ? 6.632 31.048 -13.409 1.00 49.22 283 SER A CA 1
ATOM 2157 C C . SER A 1 283 ? 5.389 31.573 -14.124 1.00 49.22 283 SER A C 1
ATOM 2159 O O . SER A 1 283 ? 4.766 30.884 -14.932 1.00 49.22 283 SER A O 1
ATOM 2161 N N . THR A 1 284 ? 5.030 32.824 -13.850 1.00 50.44 284 THR A N 1
ATOM 2162 C CA . THR A 1 284 ? 3.995 33.596 -14.558 1.00 50.44 284 THR A CA 1
ATOM 2163 C C . THR A 1 284 ? 4.403 33.980 -15.990 1.00 50.44 284 THR A C 1
ATOM 2165 O O . THR A 1 284 ? 3.779 34.843 -16.599 1.00 50.44 284 THR A O 1
ATOM 2168 N N . ALA A 1 285 ? 5.414 33.327 -16.572 1.00 43.50 285 ALA A N 1
ATOM 2169 C CA . ALA A 1 285 ? 5.896 33.606 -17.915 1.00 43.50 285 ALA A CA 1
ATOM 2170 C C . ALA A 1 285 ? 5.999 32.328 -18.765 1.00 43.50 285 ALA A C 1
ATOM 2172 O O . ALA A 1 285 ? 6.816 31.443 -18.511 1.00 43.50 285 ALA A O 1
ATOM 2173 N N . SER A 1 286 ? 5.182 32.340 -19.819 1.00 42.12 286 SER A N 1
ATOM 2174 C CA . SER A 1 286 ? 5.322 31.688 -21.126 1.00 42.12 286 SER A CA 1
ATOM 2175 C C . SER A 1 286 ? 4.470 30.451 -21.477 1.00 42.12 286 SER A C 1
ATOM 2177 O O . SER A 1 286 ? 4.439 29.452 -20.747 1.00 42.12 286 SER A O 1
ATOM 2179 N N . PRO A 1 287 ? 3.822 30.489 -22.668 1.00 45.34 287 PRO A N 1
ATOM 2180 C CA . PRO A 1 287 ? 3.039 29.410 -23.239 1.00 45.34 287 PRO A CA 1
ATOM 2181 C C . PRO A 1 287 ? 3.961 28.516 -24.073 1.00 45.34 287 PRO A C 1
ATOM 2183 O O . PRO A 1 287 ? 4.151 28.718 -25.267 1.00 45.34 287 PRO A O 1
ATOM 2186 N N . SER A 1 288 ? 4.551 27.496 -23.466 1.00 36.41 288 SER A N 1
ATOM 2187 C CA . SER A 1 288 ? 4.990 26.346 -24.255 1.00 36.41 288 SER A CA 1
ATOM 2188 C C . SER A 1 288 ? 4.580 25.067 -23.547 1.00 36.41 288 SER A C 1
ATOM 2190 O O . SER A 1 288 ? 4.767 24.886 -22.343 1.00 36.41 288 SER A O 1
ATOM 2192 N N . ILE A 1 289 ? 3.899 24.217 -24.306 1.00 42.41 289 ILE A N 1
ATOM 2193 C CA . ILE A 1 289 ? 3.427 22.907 -23.885 1.00 42.41 289 ILE A CA 1
ATOM 2194 C C . ILE A 1 289 ? 4.667 22.031 -23.681 1.00 42.41 289 ILE A C 1
ATOM 2196 O O . ILE A 1 289 ? 5.226 21.477 -24.620 1.00 42.41 289 ILE A O 1
ATOM 2200 N N . ARG A 1 290 ? 5.112 21.914 -22.433 1.00 39.56 290 ARG A N 1
ATOM 2201 C CA . ARG A 1 290 ? 5.830 20.740 -21.930 1.00 39.56 290 ARG A CA 1
ATOM 2202 C C . ARG A 1 290 ? 4.967 20.162 -20.822 1.00 39.56 290 ARG A C 1
ATOM 2204 O O . ARG A 1 290 ? 4.430 20.925 -20.020 1.00 39.56 290 ARG A O 1
ATOM 2211 N N . ALA A 1 291 ? 4.756 18.847 -20.845 1.00 37.47 291 ALA A N 1
ATOM 2212 C CA . ALA A 1 291 ? 3.868 18.148 -19.923 1.00 37.47 291 ALA A CA 1
ATOM 2213 C C . ALA A 1 291 ? 4.168 18.574 -18.477 1.00 37.47 29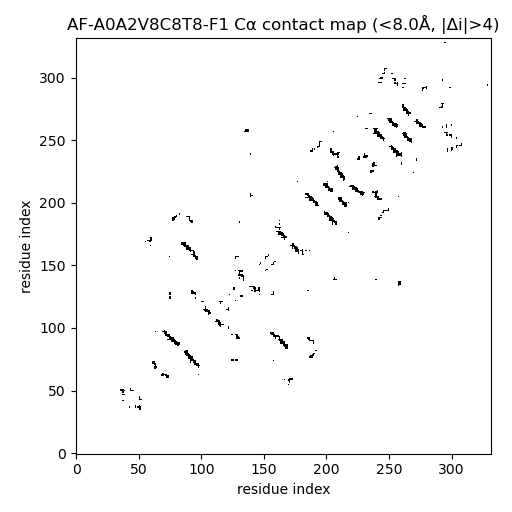1 ALA A C 1
ATOM 2215 O O . ALA A 1 291 ? 5.244 18.312 -17.943 1.00 37.47 291 ALA A O 1
ATOM 2216 N N . ARG A 1 292 ? 3.223 19.306 -17.882 1.00 42.50 292 ARG A N 1
ATOM 2217 C CA . ARG A 1 292 ? 3.287 19.774 -16.500 1.00 42.50 292 ARG A CA 1
ATOM 2218 C C . ARG A 1 292 ? 2.871 18.592 -15.633 1.00 42.50 292 ARG A C 1
ATOM 2220 O O . ARG A 1 292 ? 1.714 18.186 -15.692 1.00 42.50 292 ARG A O 1
ATOM 2227 N N . ALA A 1 293 ? 3.801 18.015 -14.879 1.00 40.91 293 ALA A N 1
ATOM 2228 C CA . ALA A 1 293 ? 3.489 16.940 -13.945 1.00 40.91 293 ALA A CA 1
ATOM 2229 C C . ALA A 1 293 ? 2.791 17.525 -12.704 1.00 40.91 293 ALA A C 1
ATOM 2231 O O . ALA A 1 293 ? 3.416 17.787 -11.682 1.00 40.91 293 ALA A O 1
ATOM 2232 N N . GLY A 1 294 ? 1.492 17.801 -12.830 1.00 38.62 294 GLY A N 1
ATOM 2233 C CA . GLY A 1 294 ? 0.574 17.986 -11.708 1.00 38.62 294 GLY A CA 1
ATOM 2234 C C . GLY A 1 294 ? -0.280 16.727 -11.572 1.00 38.62 294 GLY A C 1
ATOM 2235 O O . GLY A 1 294 ? -0.856 16.288 -12.561 1.00 38.62 294 GLY A O 1
ATOM 2236 N N . CYS A 1 295 ? -0.318 16.143 -10.371 1.00 41.78 295 CYS A N 1
ATOM 2237 C CA . CYS A 1 295 ? -0.962 14.862 -10.043 1.00 41.78 295 CYS A CA 1
ATOM 2238 C C . CYS A 1 295 ? -0.426 13.674 -10.892 1.00 41.78 295 CYS A C 1
ATOM 2240 O O . CYS A 1 295 ? -0.995 13.262 -11.900 1.00 41.78 295 CYS A O 1
ATOM 2242 N N . SER A 1 296 ? 0.730 13.136 -10.463 1.00 54.44 296 SER A N 1
ATOM 2243 C CA . SER A 1 296 ? 1.538 12.121 -11.175 1.00 54.44 296 SER A CA 1
ATOM 2244 C C . SER A 1 296 ? 0.811 10.783 -11.422 1.00 54.44 296 SER A C 1
ATOM 2246 O O . SER A 1 296 ? 1.034 10.139 -12.448 1.00 54.44 296 SER A O 1
ATOM 2248 N N . SER A 1 297 ? -0.123 10.388 -10.547 1.00 52.28 297 SER A N 1
ATOM 2249 C CA . SER A 1 297 ? -0.874 9.125 -10.666 1.00 52.28 297 SER A CA 1
ATOM 2250 C C . SER A 1 297 ? -1.799 9.091 -11.891 1.00 52.28 297 SER A C 1
ATOM 2252 O O . SER A 1 297 ? -1.779 8.126 -12.654 1.00 52.28 297 SER A O 1
ATOM 2254 N N . THR A 1 298 ? -2.542 10.172 -12.157 1.00 54.22 298 THR A N 1
ATOM 2255 C CA . THR A 1 298 ? -3.411 10.291 -13.344 1.00 54.22 298 THR A CA 1
ATOM 2256 C C . THR A 1 298 ? -2.607 10.234 -14.643 1.00 54.22 298 THR A C 1
ATOM 2258 O O . THR A 1 298 ? -3.068 9.690 -15.651 1.00 54.22 298 THR A O 1
ATOM 2261 N N . ILE A 1 299 ? -1.387 10.780 -14.631 1.00 58.34 299 ILE A N 1
ATOM 2262 C CA . ILE A 1 299 ? -0.500 10.806 -15.796 1.00 58.34 299 ILE A CA 1
ATOM 2263 C C . ILE A 1 299 ? -0.006 9.394 -16.122 1.00 58.34 299 ILE A C 1
ATOM 2265 O O . ILE A 1 299 ? -0.113 8.988 -17.278 1.00 58.34 299 ILE A O 1
ATOM 2269 N N . ALA A 1 300 ? 0.467 8.630 -15.131 1.00 56.50 300 ALA A N 1
ATOM 2270 C CA . ALA A 1 300 ? 0.920 7.252 -15.341 1.00 56.50 300 ALA A CA 1
ATOM 2271 C C . ALA A 1 300 ? -0.197 6.364 -15.924 1.00 56.50 300 ALA A C 1
ATOM 2273 O O . ALA A 1 300 ? -0.006 5.761 -16.982 1.00 56.50 300 ALA A O 1
ATOM 2274 N N . ALA A 1 301 ? -1.395 6.400 -15.325 1.00 58.34 301 ALA A N 1
ATOM 2275 C CA . ALA A 1 301 ? -2.550 5.636 -15.804 1.00 58.34 301 ALA A CA 1
ATOM 2276 C C . ALA A 1 301 ? -2.990 6.043 -17.225 1.00 58.34 301 ALA A C 1
ATOM 2278 O O . ALA A 1 301 ? -3.338 5.211 -18.066 1.00 58.34 301 ALA A O 1
ATOM 2279 N N . THR A 1 302 ? -2.949 7.342 -17.542 1.00 69.00 302 THR A N 1
ATOM 2280 C CA . THR A 1 302 ? -3.296 7.828 -18.888 1.00 69.00 302 THR A CA 1
ATOM 2281 C C . THR A 1 302 ? -2.287 7.358 -19.936 1.00 69.00 302 THR A C 1
ATOM 2283 O O . THR A 1 302 ? -2.674 7.037 -21.062 1.00 69.00 302 THR A O 1
ATOM 2286 N N . ILE A 1 303 ? -0.998 7.321 -19.593 1.00 68.94 303 ILE A N 1
ATOM 2287 C CA . ILE A 1 303 ? 0.069 6.906 -20.509 1.00 68.94 303 ILE A CA 1
ATOM 2288 C C . ILE A 1 303 ? -0.060 5.418 -20.852 1.00 68.94 303 ILE A C 1
ATOM 2290 O O . ILE A 1 303 ? -0.032 5.076 -22.035 1.00 68.94 303 ILE A O 1
ATOM 2294 N N . ALA A 1 304 ? -0.272 4.557 -19.854 1.00 53.78 304 ALA A N 1
ATOM 2295 C CA . ALA A 1 304 ? -0.485 3.126 -20.067 1.00 53.78 304 ALA A CA 1
ATOM 2296 C C . ALA A 1 304 ? -1.714 2.854 -20.959 1.00 53.78 304 ALA A C 1
ATOM 2298 O O . ALA A 1 304 ? -1.623 2.149 -21.970 1.00 53.78 304 ALA A O 1
ATOM 2299 N N . ARG A 1 305 ? -2.843 3.518 -20.672 1.00 58.00 305 ARG A N 1
ATOM 2300 C CA . ARG A 1 305 ? -4.107 3.348 -21.415 1.00 58.00 305 ARG A CA 1
ATOM 2301 C C . ARG A 1 305 ? -4.086 3.887 -22.850 1.00 58.00 305 ARG A C 1
ATOM 2303 O O . ARG A 1 305 ? -4.703 3.307 -23.745 1.00 58.00 305 ARG A O 1
ATOM 2310 N N . ARG A 1 306 ? -3.397 5.002 -23.116 1.00 56.06 306 ARG A N 1
ATOM 2311 C CA . ARG A 1 306 ? -3.292 5.551 -24.486 1.00 56.06 306 ARG A CA 1
ATOM 2312 C C . ARG A 1 306 ? -2.532 4.620 -25.427 1.00 56.06 306 ARG A C 1
ATOM 2314 O O . ARG A 1 306 ? -2.806 4.610 -26.622 1.00 56.06 306 ARG A O 1
ATOM 2321 N N . SER A 1 307 ? -1.599 3.833 -24.906 1.00 51.38 307 SER A N 1
ATOM 2322 C CA . SER A 1 307 ? -0.864 2.855 -25.706 1.00 51.38 307 SER A CA 1
ATOM 2323 C C . SER A 1 307 ? -1.694 1.603 -25.992 1.00 51.38 307 SER A C 1
ATOM 2325 O O . SER A 1 307 ? -1.698 1.153 -27.134 1.00 51.38 307 SER A O 1
ATOM 2327 N N . SER A 1 308 ? -2.458 1.092 -25.015 1.00 45.69 308 SER A N 1
ATOM 2328 C CA . SER A 1 308 ? -3.332 -0.077 -25.221 1.00 45.69 308 SER A CA 1
ATOM 2329 C C . SER A 1 308 ? -4.480 0.205 -26.200 1.00 45.69 308 SER A C 1
ATOM 2331 O O . SER A 1 308 ? -4.821 -0.627 -27.038 1.00 45.69 308 SER A O 1
ATOM 2333 N N . THR A 1 309 ? -5.036 1.417 -26.169 1.00 41.53 309 THR A N 1
ATOM 2334 C CA . THR A 1 309 ? -6.051 1.864 -27.141 1.00 41.53 309 THR A CA 1
ATOM 2335 C C . THR A 1 309 ? -5.478 2.109 -28.538 1.00 41.53 309 THR A C 1
ATOM 2337 O O . THR A 1 309 ? -6.192 1.953 -29.526 1.00 41.53 309 THR A O 1
ATOM 2340 N N . ARG A 1 310 ? -4.185 2.430 -28.664 1.00 36.84 310 ARG A N 1
ATOM 2341 C CA . ARG A 1 310 ? -3.508 2.617 -29.959 1.00 36.84 310 ARG A CA 1
ATOM 2342 C C . ARG A 1 310 ? -3.125 1.291 -30.626 1.00 36.84 310 ARG A C 1
ATOM 2344 O O . ARG A 1 310 ? -3.107 1.225 -31.850 1.00 36.84 310 ARG A O 1
ATOM 2351 N N . THR A 1 311 ? -2.883 0.234 -29.848 1.00 35.78 311 THR A N 1
ATOM 2352 C CA . THR A 1 311 ? -2.767 -1.139 -30.370 1.00 35.78 311 THR A CA 1
ATOM 2353 C C . THR A 1 311 ? -4.128 -1.763 -30.682 1.00 35.78 311 THR A C 1
ATOM 2355 O O . THR A 1 311 ? -4.208 -2.564 -31.603 1.00 35.78 311 THR A O 1
ATOM 2358 N N . ALA A 1 312 ? -5.201 -1.369 -29.986 1.00 32.62 312 ALA A N 1
ATOM 2359 C CA . ALA A 1 312 ? -6.565 -1.811 -30.301 1.00 32.62 312 ALA A CA 1
ATOM 2360 C C . ALA A 1 312 ? -7.191 -1.084 -31.513 1.00 32.62 312 ALA A C 1
ATOM 2362 O O . ALA A 1 312 ? -8.010 -1.666 -32.216 1.00 32.62 312 ALA A O 1
ATOM 2363 N N . SER A 1 313 ? -6.802 0.170 -31.781 1.00 28.34 313 SER A N 1
ATOM 2364 C CA . SER A 1 313 ? -7.343 0.993 -32.883 1.00 28.34 313 SER A CA 1
ATOM 2365 C C . SER A 1 313 ? -6.563 0.905 -34.201 1.00 28.34 313 SER A C 1
ATOM 2367 O O . SER A 1 313 ? -6.939 1.548 -35.178 1.00 28.34 313 SER A O 1
ATOM 2369 N N . SER A 1 314 ? -5.527 0.064 -34.295 1.00 30.94 314 SER A N 1
ATOM 2370 C CA . SER A 1 314 ? -4.849 -0.216 -35.572 1.00 30.94 314 SER A CA 1
ATOM 2371 C C . SER A 1 314 ? -5.693 -1.050 -36.555 1.00 30.94 314 SER A C 1
ATOM 2373 O O . SER A 1 314 ? -5.215 -1.368 -37.642 1.00 30.94 314 SER A O 1
ATOM 2375 N N . SER A 1 315 ? -6.953 -1.358 -36.222 1.00 35.47 315 SER A N 1
ATOM 2376 C CA . SER A 1 315 ? -7.908 -2.059 -37.086 1.00 35.47 315 SER A CA 1
ATOM 2377 C C . SER A 1 315 ? -8.982 -1.170 -37.729 1.00 35.47 315 SER A C 1
ATOM 2379 O O . SER A 1 315 ? -9.798 -1.689 -38.490 1.00 35.47 315 SER A O 1
ATOM 2381 N N . THR A 1 316 ? -9.015 0.155 -37.521 1.00 28.80 316 THR A N 1
ATOM 2382 C CA . THR A 1 316 ? -9.892 1.027 -38.335 1.00 28.80 316 THR A CA 1
ATOM 2383 C C . THR A 1 316 ? -9.402 2.476 -38.379 1.00 28.80 316 THR A C 1
ATOM 2385 O O . THR A 1 316 ? -9.186 3.117 -37.355 1.00 28.80 316 THR A O 1
ATOM 2388 N N . SER A 1 317 ? -9.215 3.001 -39.588 1.00 30.38 317 SER A N 1
ATOM 2389 C CA . SER A 1 317 ? -8.813 4.380 -39.868 1.00 30.38 317 SER A CA 1
ATOM 2390 C C . SER A 1 317 ? -9.957 5.377 -39.623 1.00 30.38 317 SER A C 1
ATOM 2392 O O . SER A 1 317 ? -11.081 5.144 -40.057 1.00 30.38 317 SER A O 1
ATOM 2394 N N . GLY A 1 318 ? -9.662 6.535 -39.010 1.00 25.59 318 GLY A N 1
ATOM 2395 C CA . GLY A 1 318 ? -10.539 7.713 -39.105 1.00 25.59 318 GLY A CA 1
ATOM 2396 C C . GLY A 1 318 ? -10.526 8.700 -37.929 1.00 25.59 318 GLY A C 1
ATOM 2397 O O . GLY A 1 318 ? -11.149 8.456 -36.909 1.00 25.59 318 GLY A O 1
ATOM 2398 N N . ASN A 1 319 ? -9.892 9.855 -38.163 1.00 27.86 319 ASN A N 1
ATOM 2399 C CA . ASN A 1 319 ? -10.054 11.186 -37.548 1.00 27.86 319 ASN A CA 1
ATOM 2400 C C . ASN A 1 319 ? -9.944 11.413 -36.021 1.00 27.86 319 ASN A C 1
ATOM 2402 O O . ASN A 1 319 ? -10.796 11.057 -35.214 1.00 27.86 319 ASN A O 1
ATOM 2406 N N . SER A 1 320 ? -8.920 12.200 -35.676 1.00 27.78 320 SER A N 1
ATOM 2407 C CA . SER A 1 320 ? -8.617 12.764 -34.360 1.00 27.78 320 SER A CA 1
ATOM 2408 C C . SER A 1 320 ? -9.587 13.883 -33.954 1.00 27.78 320 SER A C 1
ATOM 2410 O O . SER A 1 320 ? -9.664 14.908 -34.630 1.00 27.78 320 SER A O 1
ATOM 2412 N N . ALA A 1 321 ? -10.235 13.747 -32.793 1.00 26.41 321 ALA A N 1
ATOM 2413 C CA . ALA A 1 321 ? -10.895 14.847 -32.087 1.00 26.41 321 ALA A CA 1
ATOM 2414 C C . ALA A 1 321 ? -10.176 15.125 -30.756 1.00 26.41 321 ALA A C 1
ATOM 2416 O O . ALA A 1 321 ? -9.999 14.245 -29.915 1.00 26.41 321 ALA A O 1
ATOM 2417 N N . THR A 1 322 ? -9.724 16.364 -30.586 1.00 26.59 322 THR A N 1
ATOM 2418 C CA . THR A 1 322 ? -8.920 16.830 -29.453 1.00 26.59 322 THR A CA 1
ATOM 2419 C C . THR A 1 322 ? -9.826 17.238 -28.287 1.00 26.59 322 THR A C 1
ATOM 2421 O O . THR A 1 322 ? -10.355 18.346 -28.279 1.00 26.59 322 THR A O 1
ATOM 2424 N N . THR A 1 323 ? -9.993 16.390 -27.271 1.00 26.06 323 THR A N 1
ATOM 2425 C CA . THR A 1 323 ? -10.668 16.758 -26.011 1.00 26.06 323 THR A CA 1
ATOM 2426 C C . THR A 1 323 ? -9.653 17.145 -24.927 1.00 26.06 323 THR A C 1
ATOM 2428 O O . THR A 1 323 ? -8.726 16.401 -24.603 1.00 26.06 323 THR A O 1
ATOM 2431 N N . ARG A 1 324 ? -9.807 18.364 -24.387 1.00 21.16 324 ARG A N 1
ATOM 2432 C CA . ARG A 1 324 ? -9.009 18.934 -23.284 1.00 21.16 324 ARG A CA 1
ATOM 2433 C C . ARG A 1 324 ? -9.425 18.317 -21.937 1.00 21.16 324 ARG A C 1
ATOM 2435 O O . ARG A 1 324 ? -10.619 18.329 -21.653 1.00 21.16 324 ARG A O 1
ATOM 2442 N N . PRO A 1 325 ? -8.497 17.887 -21.061 1.00 28.33 325 PRO A N 1
ATOM 2443 C CA . PRO A 1 325 ? -8.831 17.559 -19.679 1.00 28.33 325 PRO A CA 1
ATOM 2444 C C . PRO A 1 325 ? -8.908 18.832 -18.821 1.00 28.33 325 PRO A C 1
ATOM 2446 O O . PRO A 1 325 ? -7.969 19.630 -18.785 1.00 28.33 325 PRO A O 1
ATOM 2449 N N . THR A 1 326 ? -10.028 19.014 -18.127 1.00 23.31 326 THR A N 1
ATOM 2450 C CA . THR A 1 326 ? -10.238 20.017 -17.074 1.00 23.31 326 THR A CA 1
ATOM 2451 C C . THR A 1 326 ? -9.524 19.614 -15.780 1.00 23.31 326 THR A C 1
ATOM 2453 O O . THR A 1 326 ? -9.557 18.458 -15.368 1.00 23.31 326 THR A O 1
ATOM 2456 N N . SER A 1 327 ? -8.861 20.587 -15.154 1.00 24.05 327 SER A N 1
ATOM 2457 C CA . SER A 1 327 ? -8.046 20.457 -13.939 1.00 24.05 327 SER A CA 1
ATOM 2458 C C . SER A 1 327 ? -8.916 20.326 -12.688 1.00 24.05 327 SER A C 1
ATOM 2460 O O . SER A 1 327 ? -9.698 21.240 -12.431 1.00 24.05 327 SER A O 1
ATOM 2462 N N . ILE A 1 328 ? -8.714 19.286 -11.870 1.00 23.17 328 ILE A N 1
ATOM 2463 C CA . ILE A 1 328 ? -9.138 19.268 -10.460 1.00 23.17 328 ILE A CA 1
ATOM 2464 C C . ILE A 1 328 ? -8.098 18.486 -9.636 1.00 23.17 328 ILE A C 1
ATOM 2466 O O . ILE A 1 328 ? -8.059 17.263 -9.675 1.00 23.17 328 ILE A O 1
ATOM 2470 N N . CYS A 1 329 ? -7.255 19.200 -8.890 1.00 24.53 329 CYS A N 1
ATOM 2471 C CA . CYS A 1 329 ? -6.579 18.707 -7.687 1.00 24.53 329 CYS A CA 1
ATOM 2472 C C . CYS A 1 329 ? -6.622 19.879 -6.691 1.00 24.53 329 CYS A C 1
ATOM 2474 O O . CYS A 1 329 ? -5.928 20.877 -6.882 1.00 24.53 329 CYS A O 1
ATOM 2476 N N . SER A 1 330 ? -7.510 19.809 -5.695 1.00 21.52 330 SER A N 1
ATOM 2477 C CA . SER A 1 330 ? -7.594 20.790 -4.610 1.00 21.52 330 SER A CA 1
ATOM 2478 C C . SER A 1 330 ? -6.465 20.543 -3.616 1.00 21.52 330 SER A C 1
ATOM 2480 O O . SER A 1 330 ? -6.323 19.440 -3.095 1.00 21.52 330 SER A O 1
ATOM 2482 N N . THR A 1 331 ? -5.671 21.576 -3.362 1.00 23.55 331 THR A N 1
ATOM 2483 C CA . THR A 1 331 ? -4.752 21.646 -2.228 1.00 23.55 331 THR A CA 1
ATOM 2484 C C . THR A 1 331 ? -5.552 21.745 -0.935 1.00 23.55 331 THR A C 1
ATOM 2486 O O . THR A 1 331 ? -6.339 22.682 -0.778 1.00 23.55 331 THR A O 1
ATOM 2489 N N . SER A 1 332 ? -5.318 20.819 -0.016 1.00 25.98 332 SER A N 1
ATOM 2490 C CA . SER A 1 332 ? -5.613 20.959 1.410 1.00 25.98 332 SER A CA 1
ATOM 2491 C C . SER A 1 332 ? -4.417 20.441 2.184 1.00 25.98 332 SER A C 1
ATOM 2493 O O . SER A 1 332 ? -3.926 19.361 1.780 1.00 25.98 332 SER A O 1
#

Mean predicted aligned error: 14.06 Å

Secondary structure (DSSP, 8-state):
--------------------------------------SSTT-S-SS-TTSS----TTPSPPGGGSTT-TTEEEEEEEEEEEEETTEEEEEEEEEEE--PPPPPEE-TTSTT-EES-TTS-SS-HHHHSSS----TTS-SHHHHHHHHHTT--BTTTBB---SEEEE-TT--EEEE-GGGTTT-S-EEEEEE-TT-TT--EEEEETTTTEEEEE-TTSS-EEEEES-TT-B-SSSS-BSS--EEEE-TTS-EEEEETTTT-EEEEE-TTS-EEEEE--PPP--S---------SSHHHHHHHHHHHHHHHHHGGG-------PPPPP-----

Solvent-accessible surface area (backbone atoms only — not comparable to full-atom values): 19832 Å² total; per-residue (Å²): 135,87,81,88,79,92,83,84,87,81,83,88,78,90,79,89,75,83,76,83,74,75,77,75,89,82,76,75,72,85,71,75,73,81,82,65,75,34,99,50,86,85,59,86,80,72,92,56,92,80,42,72,69,85,81,64,85,69,58,62,49,62,51,35,79,39,92,94,25,59,61,28,27,77,25,24,73,49,30,72,33,72,82,43,67,72,39,26,40,36,24,22,26,21,27,22,59,51,68,80,83,70,76,71,38,72,53,76,88,55,85,92,40,54,41,48,49,93,90,52,79,80,68,63,39,58,55,56,17,59,40,27,50,49,59,75,74,48,60,52,64,58,3,44,53,50,35,45,73,71,70,54,41,82,82,67,51,25,38,82,44,53,31,40,31,27,24,30,77,82,14,48,80,76,47,62,53,52,91,48,28,86,82,53,65,35,46,38,28,54,49,60,54,94,70,43,92,74,39,39,38,35,36,27,20,24,51,33,10,28,34,42,31,23,38,58,87,63,85,44,78,74,49,71,47,44,36,84,66,40,74,35,84,62,81,57,31,22,19,24,30,52,37,74,37,57,35,85,85,47,26,32,34,33,8,20,37,43,60,42,28,29,38,38,34,28,42,66,86,68,46,68,72,52,72,49,63,45,73,73,75,92,63,99,71,82,96,69,97,62,84,71,54,70,66,37,53,64,51,35,50,50,54,29,51,57,51,52,52,54,70,66,46,77,80,61,91,80,84,92,77,91,81,83,87,82,90,86,83,84,89,129

Sequence (332 aa):
MNRASVVIAAAGASVLIAGSRWPSAQQRGAAAAPTRVAAVPSEKGGQDIYGAYDSVAGWPKDLAARPGHEGWTFGAGQSVFAESPNRIFVLQRGELPNIKAPATKKLGDAPSIFFPIGRLPWRDATVSSPPGNGGTGQPAEGGVEAWARAGNKMGVDARWEHCIMIFDAAGNLVDAWTQYDAILQRPHFVAISPYDAEKHVWVVDDHKHVIHEFTNDGTREVRTIGTYGEPGADDKHFNRPTFIDWFPDGTFVVADGYNGTRVVKFDKNGKYVTAWGQKGITSTASPSIRARAGCSSTIAATIARRSSTRTASSSTSGNSATTRPTSICSTS

Radius of gyration: 29.32 Å; Cα contacts (8 Å, |Δi|>4): 585; chains: 1; bounding box: 90×50×111 Å

Nearest PDB structures (foldseek):
  6fpt-assembly1_A  TM=8.040E-01  e=2.596E-07  Danio rerio
  6fpt-assembly2_B  TM=7.406E-01  e=2.448E-07  Danio rerio
  8r51-assembly1_A  TM=6.252E-01  e=1.426E-03  Mus musculus
  8fo7-assembly1_C  TM=5.916E-01  e=3.879E-02  Homo sapiens
  2hu8-assembly1_B  TM=5.104E-01  e=9.396E-02  Aeropyrum pernix

pLDDT: mean 76.46, std 25.69, range [21.16, 98.81]